Protein AF-A0A5K3EXC2-F1 (afdb_monomer_lite)

Radius of gyration: 53.75 Å; chains: 1; bounding box: 94×49×127 Å

Sequence (253 aa):
MDAYKASYGVEDAEFAITQLAQTTMRSEIGKIALDNVFKEREALNYSIVRSICKAAEPWGIECLRYEIRDIQLPAKIKDAMQMQVEADRRKRAAILESEGQRDAEINRAEGIKQSQILSSEGQRVETVNRAVGEAEAIMKVAESRAEAVRKIAAAIAGRNGVDAVQMSIAERYIDAFSKLAKTNNTMLLTTDAGDVSAMVAKALAIFKTLDRDIASEVARETSEALTQSAESVNSSNSSKRFLKIAEDAVDEK

InterPro domains:
  IPR001107 Band 7 domain [PF01145] (2-101)
  IPR001972 Stomatin/HflK family [PR00721] (17-34)
  IPR001972 Stomatin/HflK family [PR00721] (37-60)
  IPR001972 Stomatin/HflK family [PR00721] (61-79)
  IPR001972 Stomatin/HflK family [PR00721] (80-101)
  IPR032435 STML2-like, C-terminal extension [PF16200] (150-211)
  IPR036013 Band 7/SPFH domain superfamily [G3DSA:3.30.479.30] (1-87)
  IPR036013 Band 7/SPFH domain superfamily [SSF117892] (2-92)
  IPR050710 Band 7/mec-2 domain-containing protein [PTHR43327] (2-209)

Organism: Mesocestoides corti (NCBI:txid53468)

pLDDT: mean 80.93, std 14.98, range [46.38, 98.12]

Structure (mmCIF, N/CA/C/O backbone):
data_AF-A0A5K3EXC2-F1
#
_entry.id   AF-A0A5K3EXC2-F1
#
loop_
_atom_site.group_PDB
_atom_site.id
_atom_site.type_symbol
_atom_site.label_atom_id
_atom_site.label_alt_id
_atom_site.label_comp_id
_atom_site.label_asym_id
_atom_site.label_entity_id
_atom_site.label_seq_id
_atom_site.pdbx_PDB_ins_code
_atom_site.Cartn_x
_atom_site.Cartn_y
_atom_site.Cartn_z
_atom_site.occupancy
_atom_site.B_iso_or_equiv
_atom_site.auth_seq_id
_atom_site.auth_comp_id
_atom_site.auth_asym_id
_atom_site.auth_atom_id
_atom_site.pdbx_PDB_model_num
ATOM 1 N N . MET A 1 1 ? 22.273 24.357 -39.959 1.00 61.16 1 MET A N 1
ATOM 2 C CA . MET A 1 1 ? 22.922 23.592 -41.051 1.00 61.16 1 MET A CA 1
ATOM 3 C C . MET A 1 1 ? 24.014 24.446 -41.682 1.00 61.16 1 MET A C 1
ATOM 5 O O . MET A 1 1 ? 23.732 25.583 -42.040 1.00 61.16 1 MET A O 1
ATOM 9 N N . ASP A 1 2 ? 25.237 23.921 -41.779 1.00 79.75 2 ASP A N 1
ATOM 10 C CA . ASP A 1 2 ? 26.388 24.565 -42.433 1.00 79.75 2 ASP A CA 1
ATOM 11 C C . ASP A 1 2 ? 26.706 23.828 -43.746 1.00 79.75 2 ASP A C 1
ATOM 13 O O . ASP A 1 2 ? 27.236 22.715 -43.740 1.00 79.75 2 ASP A O 1
ATOM 17 N N . ALA A 1 3 ? 26.345 24.440 -44.878 1.00 76.44 3 ALA A N 1
ATOM 18 C CA . ALA A 1 3 ? 26.435 23.820 -46.201 1.00 76.44 3 ALA A CA 1
ATOM 19 C C . ALA A 1 3 ? 27.880 23.523 -46.645 1.00 76.44 3 ALA A C 1
ATOM 21 O O . ALA A 1 3 ? 28.099 22.599 -47.430 1.00 76.44 3 ALA A O 1
ATOM 22 N N . TYR A 1 4 ? 28.869 24.265 -46.133 1.00 77.62 4 TYR A N 1
ATOM 23 C CA . TYR A 1 4 ? 30.276 24.062 -46.479 1.00 77.62 4 TYR A CA 1
ATOM 24 C C . TYR A 1 4 ? 30.820 22.781 -45.836 1.00 77.62 4 TYR A C 1
ATOM 26 O O . TYR A 1 4 ? 31.420 21.946 -46.512 1.00 77.62 4 TYR A O 1
ATOM 34 N N . LYS A 1 5 ? 30.538 22.581 -44.543 1.00 78.44 5 LYS A N 1
ATOM 35 C CA . LYS A 1 5 ? 30.923 21.362 -43.815 1.00 78.44 5 LYS A CA 1
ATOM 36 C C . LYS A 1 5 ? 30.159 20.131 -44.293 1.00 78.44 5 LYS A C 1
ATOM 38 O O . LYS A 1 5 ? 30.749 19.061 -44.380 1.00 78.44 5 LYS A O 1
ATOM 43 N N . ALA A 1 6 ? 28.889 20.287 -44.663 1.00 73.75 6 ALA A N 1
ATOM 44 C CA . ALA A 1 6 ? 28.081 19.182 -45.174 1.00 73.75 6 ALA A CA 1
ATOM 45 C C . ALA A 1 6 ? 28.554 18.682 -46.547 1.00 73.75 6 ALA A C 1
ATOM 47 O O . ALA A 1 6 ? 28.518 17.483 -46.794 1.00 73.75 6 ALA A O 1
ATOM 48 N N . SER A 1 7 ? 29.034 19.578 -47.419 1.00 72.06 7 SER A N 1
ATOM 49 C CA . SER A 1 7 ? 29.445 19.216 -48.787 1.00 72.06 7 SER A CA 1
ATOM 50 C C . SER A 1 7 ? 30.844 18.594 -48.874 1.00 72.06 7 SER A C 1
ATOM 52 O O . SER A 1 7 ? 31.121 17.859 -49.815 1.00 72.06 7 SER A O 1
ATOM 54 N N . TYR A 1 8 ? 31.735 18.894 -47.922 1.00 76.19 8 TYR A N 1
ATOM 55 C CA . TYR A 1 8 ? 33.123 18.401 -47.919 1.00 76.19 8 TYR A CA 1
ATOM 56 C C . TYR A 1 8 ? 33.446 17.451 -46.758 1.00 76.19 8 TYR A C 1
ATOM 58 O O . TYR A 1 8 ? 34.499 16.818 -46.761 1.00 76.19 8 TYR A O 1
ATOM 66 N N . GLY A 1 9 ? 32.579 17.363 -45.747 1.00 73.12 9 GLY A N 1
ATOM 67 C CA . GLY A 1 9 ? 32.811 16.561 -44.545 1.00 73.12 9 GLY A CA 1
ATOM 68 C C . GLY A 1 9 ? 32.451 15.082 -44.686 1.00 73.12 9 GLY A C 1
ATOM 69 O O . GLY A 1 9 ? 32.894 14.285 -43.859 1.00 73.12 9 GLY A O 1
ATOM 70 N N . VAL A 1 10 ? 31.652 14.705 -45.693 1.00 80.38 10 VAL A N 1
ATOM 71 C CA . VAL A 1 10 ? 31.225 13.318 -45.927 1.00 80.38 10 VAL A CA 1
ATOM 72 C C . VAL A 1 10 ? 30.730 13.126 -47.370 1.00 80.38 10 VAL A C 1
ATOM 74 O O . VAL A 1 10 ? 30.152 14.046 -47.939 1.00 80.38 10 VAL A O 1
ATOM 77 N N . GLU A 1 11 ? 30.964 11.948 -47.965 1.00 78.81 11 GLU A N 1
ATOM 78 C CA . GLU A 1 11 ? 30.553 11.640 -49.353 1.00 78.81 11 GLU A CA 1
ATOM 79 C C . GLU A 1 11 ? 29.025 11.561 -49.516 1.00 78.81 11 GLU A C 1
ATOM 81 O O . GLU A 1 11 ? 28.486 12.056 -50.502 1.00 78.81 11 GLU A O 1
ATOM 86 N N . ASP A 1 12 ? 28.328 10.977 -48.533 1.00 85.31 12 ASP A N 1
ATOM 87 C CA . ASP A 1 12 ? 26.864 10.927 -48.449 1.00 85.31 12 ASP A CA 1
ATOM 88 C C . ASP A 1 12 ? 26.420 11.212 -47.007 1.00 85.31 12 ASP A C 1
ATOM 90 O O . ASP A 1 12 ? 26.573 10.391 -46.093 1.00 85.31 12 ASP A O 1
ATOM 94 N N . ALA A 1 13 ? 25.886 12.415 -46.802 1.00 82.12 13 ALA A N 1
ATOM 95 C CA . ALA A 1 13 ? 25.464 12.905 -45.498 1.00 82.12 13 ALA A CA 1
ATOM 96 C C . ALA A 1 13 ? 24.242 12.169 -44.940 1.00 82.12 13 ALA A C 1
ATOM 98 O O . ALA A 1 13 ? 24.153 11.949 -43.730 1.00 82.12 13 ALA A O 1
ATOM 99 N N . GLU A 1 14 ? 23.313 11.767 -45.804 1.00 85.06 14 GLU A N 1
ATOM 100 C CA . GLU A 1 14 ? 22.079 11.099 -45.396 1.00 85.06 14 GLU A CA 1
ATOM 101 C C . GLU A 1 14 ? 22.372 9.663 -44.949 1.00 85.06 14 GLU A C 1
ATOM 103 O O . GLU A 1 14 ? 21.929 9.220 -43.879 1.00 85.06 14 GLU A O 1
ATOM 108 N N . PHE A 1 15 ? 23.204 8.958 -45.718 1.00 89.19 15 PHE A N 1
ATOM 109 C CA . PHE A 1 15 ? 23.643 7.613 -45.370 1.00 89.19 15 PHE A CA 1
ATOM 110 C C . PHE A 1 15 ? 24.479 7.604 -44.082 1.00 89.19 15 PHE A C 1
ATOM 112 O O . PHE A 1 15 ? 24.214 6.812 -43.171 1.00 89.19 15 PHE A O 1
ATOM 119 N N . ALA A 1 16 ? 25.447 8.517 -43.952 1.00 88.12 16 ALA A N 1
ATOM 120 C CA . ALA A 1 16 ? 26.312 8.594 -42.776 1.00 88.12 16 ALA A CA 1
ATOM 121 C C . ALA A 1 16 ? 25.532 8.881 -41.482 1.00 88.12 16 ALA A C 1
ATOM 123 O O . ALA A 1 16 ? 25.775 8.236 -40.456 1.00 88.12 16 ALA A O 1
ATOM 124 N N . ILE A 1 17 ? 24.549 9.787 -41.527 1.00 87.94 17 ILE A N 1
ATOM 125 C CA . ILE A 1 17 ? 23.681 10.077 -40.378 1.00 87.94 17 ILE A CA 1
ATOM 126 C C . ILE A 1 17 ? 22.820 8.877 -40.015 1.00 87.94 17 ILE A C 1
ATOM 128 O O . ILE A 1 17 ? 22.681 8.571 -38.831 1.00 87.94 17 ILE A O 1
ATOM 132 N N . THR A 1 18 ? 22.270 8.172 -41.001 1.00 90.00 18 THR A N 1
ATOM 133 C CA . THR A 1 18 ? 21.450 6.982 -40.747 1.00 90.00 18 THR A CA 1
ATOM 134 C C . THR A 1 18 ? 22.259 5.907 -40.015 1.00 90.00 18 THR A C 1
ATOM 136 O O . THR A 1 18 ? 21.800 5.349 -39.015 1.00 90.00 18 THR A O 1
ATOM 139 N N . GLN A 1 19 ? 23.503 5.672 -40.437 1.00 91.62 19 GLN A N 1
ATOM 140 C CA . GLN A 1 19 ? 24.400 4.705 -39.798 1.00 91.62 19 GLN A CA 1
ATOM 141 C C . GLN A 1 19 ? 24.837 5.143 -38.395 1.00 91.62 19 GLN A C 1
ATOM 143 O O . GLN A 1 19 ? 24.873 4.328 -37.460 1.00 91.62 19 GLN A O 1
ATOM 148 N N . LEU A 1 20 ? 25.134 6.432 -38.223 1.00 90.81 20 LEU A N 1
ATOM 149 C CA . LEU A 1 20 ? 25.448 7.017 -36.924 1.00 90.81 20 LEU A CA 1
ATOM 150 C C . LEU A 1 20 ? 24.260 6.893 -35.962 1.00 90.81 20 LEU A C 1
ATOM 152 O O . LEU A 1 20 ? 24.445 6.491 -34.811 1.00 90.81 20 LEU A O 1
ATOM 156 N N . ALA A 1 21 ? 23.044 7.172 -36.432 1.00 91.06 21 ALA A N 1
ATOM 157 C CA . ALA A 1 21 ? 21.821 7.050 -35.651 1.00 91.06 21 ALA A CA 1
ATOM 158 C C . ALA A 1 21 ? 21.578 5.597 -35.221 1.00 91.06 21 ALA A C 1
ATOM 160 O O . ALA A 1 21 ? 21.338 5.347 -34.041 1.00 91.06 21 ALA A O 1
ATOM 161 N N . GLN A 1 22 ? 21.731 4.623 -36.126 1.00 92.38 22 GLN A N 1
ATOM 162 C CA . GLN A 1 22 ? 21.587 3.198 -35.799 1.00 92.38 22 GLN A CA 1
ATOM 163 C C . GLN A 1 22 ? 22.618 2.723 -34.766 1.00 92.38 22 GLN A C 1
ATOM 165 O O . GLN A 1 22 ? 22.279 2.011 -33.817 1.00 92.38 22 GLN A O 1
ATOM 170 N N . THR A 1 23 ? 23.882 3.118 -34.930 1.00 93.50 23 THR A N 1
ATOM 171 C CA . THR A 1 23 ? 24.969 2.720 -34.021 1.00 93.50 23 THR A CA 1
ATOM 172 C C . THR A 1 23 ? 24.800 3.360 -32.645 1.00 93.50 23 THR A C 1
ATOM 174 O O . THR A 1 23 ? 24.935 2.682 -31.623 1.00 93.50 23 THR A O 1
ATOM 177 N N . THR A 1 24 ? 24.433 4.642 -32.611 1.00 92.75 24 THR A N 1
ATOM 178 C CA . THR A 1 24 ? 24.166 5.381 -31.372 1.00 92.75 24 THR A CA 1
ATOM 179 C C . THR A 1 24 ? 22.950 4.812 -30.647 1.00 92.75 24 THR A C 1
ATOM 181 O O . THR A 1 24 ? 23.043 4.521 -29.459 1.00 92.75 24 THR A O 1
ATOM 184 N N . MET A 1 25 ? 21.846 4.548 -31.356 1.00 90.62 25 MET A N 1
ATOM 185 C CA . MET A 1 25 ? 20.653 3.915 -30.784 1.00 90.62 25 MET A CA 1
ATOM 186 C C . MET A 1 25 ? 20.989 2.561 -30.147 1.00 90.62 25 MET A C 1
ATOM 188 O O . MET A 1 25 ? 20.582 2.298 -29.016 1.00 90.62 25 MET A O 1
ATOM 192 N N . ARG A 1 26 ? 21.768 1.716 -30.837 1.00 91.25 26 ARG A N 1
ATOM 193 C CA . ARG A 1 26 ? 22.194 0.411 -30.309 1.00 91.25 26 ARG A CA 1
ATOM 194 C C . ARG A 1 26 ? 23.020 0.552 -29.026 1.00 91.25 26 ARG A C 1
ATOM 196 O O . ARG A 1 26 ? 22.813 -0.213 -28.089 1.00 91.25 26 ARG A O 1
ATOM 203 N N . SER A 1 27 ? 23.937 1.518 -28.984 1.00 92.12 27 SER A N 1
ATOM 204 C CA . SER A 1 27 ? 24.798 1.769 -27.823 1.00 92.12 27 SER A CA 1
ATOM 205 C C . SER A 1 27 ? 24.015 2.309 -26.624 1.00 92.12 27 SER A C 1
ATOM 207 O O . SER A 1 27 ? 24.169 1.799 -25.517 1.00 92.12 27 SER A O 1
ATOM 209 N N . GLU A 1 28 ? 23.138 3.297 -26.829 1.00 90.50 28 GLU A N 1
ATOM 210 C CA . GLU A 1 28 ? 22.366 3.904 -25.737 1.00 90.50 28 GLU A CA 1
ATOM 211 C C . GLU A 1 28 ? 21.323 2.941 -25.152 1.00 90.50 28 GLU A C 1
ATOM 213 O O . GLU A 1 28 ? 21.201 2.850 -23.932 1.00 90.50 28 GLU A O 1
ATOM 218 N N . ILE A 1 29 ? 20.635 2.146 -25.984 1.00 88.88 29 ILE A N 1
ATOM 219 C CA . ILE A 1 29 ? 19.696 1.119 -25.495 1.00 88.88 29 ILE A CA 1
ATOM 220 C C . ILE A 1 29 ? 20.425 0.048 -24.673 1.00 88.88 29 ILE A C 1
ATOM 222 O O . ILE A 1 29 ? 19.888 -0.425 -23.677 1.00 88.88 29 ILE A O 1
ATOM 226 N N . GLY A 1 30 ? 21.655 -0.315 -25.050 1.00 88.81 30 GLY A N 1
ATOM 227 C CA . GLY A 1 30 ? 22.440 -1.325 -24.336 1.00 88.81 30 GLY A CA 1
ATOM 228 C C . GLY A 1 30 ? 22.903 -0.908 -22.934 1.00 88.81 30 GLY A C 1
ATOM 229 O O . GLY A 1 30 ? 23.219 -1.774 -22.124 1.00 88.81 30 GLY A O 1
ATOM 230 N N . LYS A 1 31 ? 22.944 0.396 -22.627 1.00 89.88 31 LYS A N 1
ATOM 231 C CA . LYS A 1 31 ? 23.367 0.915 -21.312 1.00 89.88 31 LYS A CA 1
ATOM 232 C C . LYS A 1 31 ? 22.250 0.900 -20.267 1.00 89.88 31 LYS A C 1
ATOM 234 O O . LYS A 1 31 ? 22.537 1.004 -19.076 1.00 89.88 31 LYS A O 1
ATOM 239 N N . ILE A 1 32 ? 20.992 0.824 -20.697 1.00 87.94 32 ILE A N 1
ATOM 240 C CA . ILE A 1 32 ? 19.814 0.980 -19.840 1.00 87.94 32 ILE A CA 1
ATOM 241 C C . ILE A 1 32 ? 19.159 -0.388 -19.623 1.00 87.94 32 ILE A C 1
ATOM 243 O O . ILE A 1 32 ? 19.076 -1.210 -20.534 1.00 87.94 32 ILE A O 1
ATOM 247 N N . ALA A 1 33 ? 18.669 -0.642 -18.407 1.00 88.19 33 ALA A N 1
ATOM 248 C CA . ALA A 1 33 ? 17.889 -1.841 -18.123 1.00 88.19 33 ALA A CA 1
ATOM 249 C C . ALA A 1 33 ? 16.587 -1.859 -18.943 1.00 88.19 33 ALA A C 1
ATOM 251 O O . ALA A 1 33 ? 15.926 -0.831 -19.096 1.00 88.19 33 ALA A O 1
ATOM 252 N N . LEU A 1 34 ? 16.187 -3.040 -19.418 1.00 85.81 34 LEU A N 1
ATOM 253 C CA . LEU A 1 34 ? 15.035 -3.219 -20.307 1.00 85.81 34 LEU A CA 1
ATOM 254 C C . LEU A 1 34 ? 13.745 -2.560 -19.783 1.00 85.81 34 LEU A C 1
ATOM 256 O O . LEU A 1 34 ? 13.048 -1.888 -20.540 1.00 85.81 34 LEU A O 1
ATOM 260 N N . ASP A 1 35 ? 13.465 -2.684 -18.484 1.00 84.94 35 ASP A N 1
ATOM 261 C CA . ASP A 1 35 ? 12.289 -2.078 -17.845 1.00 84.94 35 ASP A CA 1
ATOM 262 C C . ASP A 1 35 ? 12.299 -0.546 -17.899 1.00 84.94 35 ASP A C 1
ATOM 264 O O . ASP A 1 35 ? 11.249 0.090 -18.025 1.00 84.94 35 ASP A O 1
ATOM 268 N N . ASN A 1 36 ? 13.484 0.058 -17.806 1.00 85.56 36 ASN A N 1
ATOM 269 C CA . ASN A 1 36 ? 13.648 1.508 -17.790 1.00 85.56 36 ASN A CA 1
ATOM 270 C C . ASN A 1 36 ? 13.536 2.093 -19.199 1.00 85.56 36 ASN A C 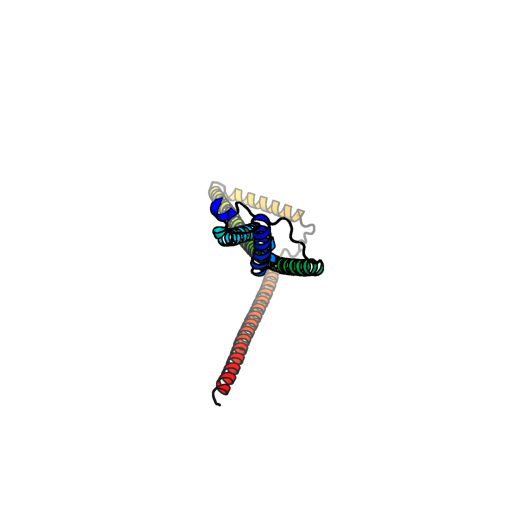1
ATOM 272 O O . ASN A 1 36 ? 13.010 3.190 -19.353 1.00 85.56 36 ASN A O 1
ATOM 276 N N . VAL A 1 37 ? 13.904 1.336 -20.239 1.00 85.12 37 VAL A N 1
ATOM 277 C CA . VAL A 1 37 ? 13.710 1.747 -21.642 1.00 85.12 37 VAL A CA 1
ATOM 278 C C . VAL A 1 37 ? 12.231 2.027 -21.946 1.00 85.12 37 VAL A C 1
ATOM 280 O O . VAL A 1 37 ? 11.917 2.958 -22.688 1.00 85.12 37 VAL A O 1
ATOM 283 N N . PHE A 1 38 ? 11.303 1.267 -21.350 1.00 80.38 38 PHE A N 1
ATOM 284 C CA . PHE A 1 38 ? 9.864 1.505 -21.525 1.00 80.38 38 PHE A CA 1
ATOM 285 C C . PHE A 1 38 ? 9.325 2.655 -20.677 1.00 80.38 38 PHE A C 1
ATOM 287 O O . PHE A 1 38 ? 8.415 3.350 -21.132 1.00 80.38 38 PHE A O 1
ATOM 294 N N . LYS A 1 39 ? 9.863 2.845 -19.466 1.00 82.81 39 LYS A N 1
ATOM 295 C CA . LYS A 1 39 ? 9.414 3.872 -18.512 1.00 82.81 39 LYS A CA 1
ATOM 296 C C . LYS A 1 39 ? 9.953 5.266 -18.843 1.00 82.81 39 LYS A C 1
ATOM 298 O O . LYS A 1 39 ? 9.242 6.243 -18.651 1.00 82.81 39 LYS A O 1
ATOM 303 N N . GLU A 1 40 ? 11.173 5.358 -19.369 1.00 85.50 40 GLU A N 1
ATOM 304 C CA . GLU A 1 40 ? 11.932 6.609 -19.510 1.00 85.50 40 GLU A CA 1
ATOM 305 C C . GLU A 1 40 ? 12.296 6.910 -20.977 1.00 85.50 40 GLU A C 1
ATOM 307 O O . GLU A 1 40 ? 13.438 7.241 -21.308 1.00 85.50 40 GLU A O 1
ATOM 312 N N . ARG A 1 41 ? 11.320 6.817 -21.897 1.00 85.69 41 ARG A N 1
ATOM 313 C CA . ARG A 1 41 ? 11.574 7.074 -23.333 1.00 85.69 41 ARG A CA 1
ATOM 314 C C . ARG A 1 41 ? 12.106 8.479 -23.611 1.00 85.69 41 ARG A C 1
ATOM 316 O O . ARG A 1 41 ? 12.931 8.647 -24.503 1.00 85.69 41 ARG A O 1
ATOM 323 N N . GLU A 1 42 ? 11.660 9.483 -22.862 1.00 87.81 42 GLU A N 1
ATOM 324 C CA . GLU A 1 42 ? 12.112 10.869 -23.033 1.00 87.81 42 GLU A CA 1
ATOM 325 C C . GLU A 1 42 ? 13.600 11.036 -22.706 1.00 87.81 42 GLU A C 1
ATOM 327 O O . GLU A 1 42 ? 14.334 11.659 -23.475 1.00 87.81 42 GLU A O 1
ATOM 332 N N . ALA A 1 43 ? 14.064 10.416 -21.617 1.00 88.00 43 ALA A N 1
ATOM 333 C CA . ALA A 1 43 ? 15.468 10.451 -21.214 1.00 88.00 43 ALA A CA 1
ATOM 334 C C . ALA A 1 43 ? 16.368 9.751 -22.245 1.00 88.00 43 ALA A C 1
ATOM 336 O O . ALA A 1 43 ? 17.456 10.242 -22.572 1.00 88.00 43 ALA A O 1
ATOM 337 N N . LEU A 1 44 ? 15.891 8.639 -22.815 1.00 88.62 44 LEU A N 1
ATOM 338 C CA . LEU A 1 44 ? 16.577 7.940 -23.898 1.00 88.62 44 LEU A CA 1
ATOM 339 C C . LEU A 1 44 ? 16.630 8.790 -25.177 1.00 88.62 44 LEU A C 1
ATOM 341 O O . LEU A 1 44 ? 17.702 8.935 -25.760 1.00 88.62 44 LEU A O 1
ATOM 345 N N . ASN A 1 45 ? 15.515 9.408 -25.582 1.00 89.50 45 ASN A N 1
ATOM 346 C CA . ASN A 1 45 ? 15.476 10.298 -26.746 1.00 89.50 45 ASN A CA 1
ATOM 347 C C . ASN A 1 45 ? 16.459 11.465 -26.587 1.00 89.50 45 ASN A C 1
ATOM 349 O O . ASN A 1 45 ? 17.231 11.741 -27.502 1.00 89.50 45 ASN A O 1
ATOM 353 N N . TYR A 1 46 ? 16.489 12.106 -25.415 1.00 90.56 46 TYR A N 1
ATOM 354 C CA . TYR A 1 46 ? 17.431 13.188 -25.128 1.00 90.56 46 TYR A CA 1
ATOM 355 C C . TYR A 1 46 ? 18.890 12.728 -25.245 1.00 90.56 46 TYR A C 1
ATOM 357 O O . TYR A 1 46 ? 19.713 13.389 -25.882 1.00 90.56 46 TYR A O 1
ATOM 365 N N . SER A 1 47 ? 19.204 11.564 -24.673 1.00 89.62 47 SER A N 1
ATOM 366 C CA . SER A 1 47 ? 20.552 10.989 -24.704 1.00 89.62 47 SER A CA 1
ATOM 367 C C . SER A 1 47 ? 20.991 10.644 -26.130 1.00 89.62 47 SER A C 1
ATOM 369 O O . SER A 1 47 ? 22.118 10.950 -26.518 1.00 89.62 47 SER A O 1
ATOM 371 N N . ILE A 1 48 ? 20.085 10.091 -26.945 1.00 91.56 48 ILE A N 1
ATOM 372 C CA . ILE A 1 48 ? 20.341 9.784 -28.357 1.00 91.56 48 ILE A CA 1
ATOM 373 C C . ILE A 1 48 ? 20.565 11.066 -29.166 1.00 91.56 48 ILE A C 1
ATOM 375 O O . ILE A 1 48 ? 21.563 11.149 -29.880 1.00 91.56 48 ILE A O 1
ATOM 379 N N . VAL A 1 49 ? 19.699 12.081 -29.034 1.00 92.19 49 VAL A N 1
ATOM 380 C CA . VAL A 1 49 ? 19.869 13.369 -29.738 1.00 92.19 49 VAL A CA 1
ATOM 381 C C . VAL A 1 49 ? 21.213 13.993 -29.383 1.00 92.19 49 VAL A C 1
ATOM 383 O O . VAL A 1 49 ? 21.959 14.391 -30.274 1.00 92.19 49 VAL A O 1
ATOM 386 N N . ARG A 1 50 ? 21.572 14.017 -28.096 1.00 91.69 50 ARG A N 1
ATOM 387 C CA . ARG A 1 50 ? 22.848 14.574 -27.632 1.00 91.69 50 ARG A CA 1
ATOM 388 C C . ARG A 1 50 ? 24.050 13.856 -28.249 1.00 91.69 50 ARG A C 1
ATOM 390 O O . ARG A 1 50 ? 24.983 14.519 -28.704 1.00 91.69 50 ARG A O 1
ATOM 397 N N . SER A 1 51 ? 24.037 12.524 -28.264 1.00 91.56 51 SER A N 1
ATOM 398 C CA . SER A 1 51 ? 25.119 11.718 -28.839 1.00 91.56 51 SER A CA 1
ATOM 399 C C . SER A 1 51 ? 25.211 11.877 -30.363 1.00 91.56 51 SER A C 1
ATOM 401 O O . SER A 1 51 ? 26.317 12.019 -30.885 1.00 91.56 51 SER A O 1
ATOM 403 N N . ILE A 1 52 ? 24.074 11.939 -31.069 1.00 91.56 52 ILE A N 1
ATOM 404 C CA . ILE A 1 52 ? 24.030 12.169 -32.522 1.00 91.56 52 ILE A CA 1
ATOM 405 C C . ILE A 1 52 ? 24.530 13.576 -32.867 1.00 91.56 52 ILE A C 1
ATOM 407 O O . ILE A 1 52 ? 25.423 13.697 -33.699 1.00 91.56 52 ILE A O 1
ATOM 411 N N . CYS A 1 53 ? 24.023 14.631 -32.217 1.00 90.12 53 CYS A N 1
ATOM 412 C CA . CYS A 1 53 ? 24.442 16.012 -32.488 1.00 90.12 53 CYS A CA 1
ATOM 413 C C . CYS A 1 53 ? 25.946 16.207 -32.278 1.00 90.12 53 CYS A C 1
ATOM 415 O O . CYS A 1 53 ? 26.603 16.838 -33.099 1.00 90.12 53 CYS A O 1
ATOM 417 N N . LYS A 1 54 ? 26.508 15.616 -31.215 1.00 90.56 54 LYS A N 1
ATOM 418 C CA . LYS A 1 54 ? 27.950 15.677 -30.946 1.00 90.56 54 LYS A CA 1
ATOM 419 C C . LYS A 1 54 ? 28.778 15.017 -32.053 1.00 90.56 54 LYS A C 1
ATOM 421 O O . LYS A 1 54 ? 29.842 15.514 -32.401 1.00 90.56 54 LYS A O 1
ATOM 426 N N . ALA A 1 55 ? 28.318 13.888 -32.586 1.00 87.94 55 ALA A N 1
ATOM 427 C CA . ALA A 1 55 ? 29.026 13.175 -33.645 1.00 87.94 55 ALA A CA 1
ATOM 428 C C . ALA A 1 55 ? 28.777 13.764 -35.050 1.00 87.94 55 ALA A C 1
ATOM 430 O O . ALA A 1 55 ? 29.618 13.584 -35.925 1.00 87.94 55 ALA A O 1
ATOM 431 N N . ALA A 1 56 ? 27.675 14.495 -35.257 1.00 87.06 56 ALA A N 1
ATOM 432 C CA . ALA A 1 56 ? 27.322 15.152 -36.520 1.00 87.06 56 ALA A CA 1
ATOM 433 C C . ALA A 1 56 ? 27.907 16.574 -36.683 1.00 87.06 56 ALA A C 1
ATOM 435 O O . ALA A 1 56 ? 27.855 17.139 -37.777 1.00 87.06 56 ALA A O 1
ATOM 436 N N . GLU A 1 57 ? 28.507 17.146 -35.631 1.00 86.50 57 GLU A N 1
ATOM 437 C CA . GLU A 1 57 ? 29.145 18.474 -35.646 1.00 86.50 57 GLU A CA 1
ATOM 438 C C . GLU A 1 57 ? 30.195 18.659 -36.770 1.00 86.50 57 GLU A C 1
ATOM 440 O O . GLU A 1 57 ? 30.162 19.699 -37.439 1.00 86.50 57 GLU A O 1
ATOM 445 N N . PRO A 1 58 ? 31.075 17.676 -37.074 1.00 85.56 58 PRO A N 1
ATOM 446 C CA . PRO A 1 58 ? 32.035 17.785 -38.178 1.00 85.56 58 PRO A CA 1
ATOM 447 C C . PRO A 1 58 ? 31.374 17.868 -39.559 1.00 85.56 58 PRO A C 1
ATOM 449 O O . PRO A 1 58 ? 31.946 18.451 -40.476 1.00 85.56 58 PRO A O 1
ATOM 452 N N . TRP A 1 59 ? 30.167 17.317 -39.701 1.00 86.50 59 TRP A N 1
ATOM 453 C CA . TRP A 1 59 ? 29.397 17.317 -40.946 1.00 86.50 59 TRP A CA 1
ATOM 454 C C . TRP A 1 59 ? 28.502 18.555 -41.082 1.00 86.50 59 TRP A C 1
ATOM 456 O O . TRP A 1 59 ? 27.870 18.740 -42.113 1.00 86.50 59 TRP A O 1
ATOM 466 N N . GLY A 1 60 ? 28.433 19.429 -40.068 1.00 84.00 60 GLY A N 1
ATOM 467 C CA . GLY A 1 60 ? 27.612 20.647 -40.117 1.00 84.00 60 GLY A CA 1
ATOM 468 C C . GLY A 1 60 ? 26.100 20.391 -40.104 1.00 84.00 60 GLY A C 1
ATOM 469 O O . GLY A 1 60 ? 25.324 21.257 -40.531 1.00 84.00 60 GLY A O 1
ATOM 470 N N . ILE A 1 61 ? 25.678 19.215 -39.625 1.00 84.94 61 ILE A N 1
ATOM 471 C CA . ILE A 1 61 ? 24.278 18.780 -39.607 1.00 84.94 61 ILE A CA 1
ATOM 472 C C . ILE A 1 61 ? 23.765 18.767 -38.170 1.00 84.94 61 ILE A C 1
ATOM 474 O O . ILE A 1 61 ? 24.429 18.292 -37.253 1.00 84.94 61 ILE A O 1
ATOM 478 N N . GLU A 1 62 ? 22.565 19.309 -37.984 1.00 85.00 62 GLU A N 1
ATOM 479 C CA . GLU A 1 62 ? 21.926 19.467 -36.683 1.00 85.00 62 GLU A CA 1
ATOM 480 C C . GLU A 1 62 ? 20.690 18.569 -36.603 1.00 85.00 62 GLU A C 1
ATOM 482 O O . GLU A 1 62 ? 19.808 18.634 -37.461 1.00 85.00 62 GLU A O 1
ATOM 487 N N . CYS A 1 63 ? 20.626 17.719 -35.576 1.00 85.62 63 CYS A N 1
ATOM 488 C CA . CYS A 1 63 ? 19.459 16.882 -35.324 1.00 85.62 63 CYS A CA 1
ATOM 489 C C . CYS A 1 63 ? 18.470 17.646 -34.439 1.00 85.62 63 CYS A C 1
ATOM 491 O O . CYS A 1 63 ? 18.742 17.899 -33.267 1.00 85.62 63 CYS A O 1
ATOM 493 N N . LEU A 1 64 ? 17.314 18.004 -35.002 1.00 87.19 64 LEU A N 1
ATOM 494 C CA . LEU A 1 64 ? 16.284 18.762 -34.287 1.00 87.19 64 LEU A CA 1
ATOM 495 C C . LEU A 1 64 ? 15.525 17.896 -33.275 1.00 87.19 64 LEU A C 1
ATOM 497 O O . LEU A 1 64 ? 15.218 18.343 -32.172 1.00 87.19 64 LEU A O 1
ATOM 501 N N . ARG A 1 65 ? 15.185 16.656 -33.654 1.00 88.00 65 ARG A N 1
ATOM 502 C CA . ARG A 1 65 ? 14.408 15.741 -32.813 1.00 88.00 65 ARG A CA 1
ATOM 503 C C . ARG A 1 65 ? 14.623 14.293 -33.231 1.00 88.00 65 ARG A C 1
ATOM 505 O O . ARG A 1 65 ? 14.678 13.987 -34.418 1.00 88.00 65 ARG A O 1
ATOM 512 N N . TYR A 1 66 ? 14.669 13.408 -32.241 1.00 88.31 66 TYR A N 1
ATOM 513 C CA . TYR A 1 66 ? 14.664 11.962 -32.428 1.00 88.31 66 TYR A CA 1
ATOM 514 C C . TYR A 1 66 ? 13.523 11.346 -31.620 1.00 88.31 66 TYR A C 1
ATOM 516 O O . TYR A 1 66 ? 13.322 11.702 -30.457 1.00 88.31 66 TYR A O 1
ATOM 524 N N . GLU A 1 67 ? 12.790 10.416 -32.227 1.00 88.88 67 GLU A N 1
ATOM 525 C CA . GLU A 1 67 ? 11.693 9.698 -31.583 1.00 88.88 67 GLU A CA 1
ATOM 526 C C . GLU A 1 67 ? 11.776 8.206 -31.878 1.00 88.88 67 GLU A C 1
ATOM 528 O O . GLU A 1 67 ? 11.800 7.768 -33.030 1.00 88.88 67 GLU A O 1
ATOM 533 N N . ILE A 1 68 ? 11.760 7.409 -30.816 1.00 87.12 68 ILE A N 1
ATOM 534 C CA . ILE A 1 68 ? 11.601 5.965 -30.929 1.00 87.12 68 ILE A CA 1
ATOM 535 C C . ILE A 1 68 ? 10.123 5.660 -31.159 1.00 87.12 68 ILE A C 1
ATOM 537 O O . ILE A 1 68 ? 9.293 5.907 -30.285 1.00 87.12 68 ILE A O 1
ATOM 541 N N . ARG A 1 69 ? 9.817 5.059 -32.309 1.00 87.00 69 ARG A N 1
ATOM 542 C CA . ARG A 1 69 ? 8.475 4.564 -32.629 1.00 87.00 69 ARG A CA 1
ATOM 543 C C . ARG A 1 69 ? 8.124 3.322 -31.808 1.00 87.00 69 ARG A C 1
ATOM 545 O O . ARG A 1 69 ? 7.391 3.404 -30.827 1.00 87.00 69 ARG A O 1
ATOM 552 N N . ASP A 1 70 ? 8.709 2.184 -32.173 1.00 86.06 70 ASP A N 1
ATOM 553 C CA . ASP A 1 70 ? 8.351 0.877 -31.625 1.00 86.06 70 ASP A CA 1
ATOM 554 C C . ASP A 1 70 ? 9.593 0.066 -31.261 1.00 86.06 70 ASP A C 1
ATOM 556 O O . ASP A 1 70 ? 10.583 0.055 -31.993 1.00 86.06 70 ASP A O 1
ATOM 560 N N . ILE A 1 71 ? 9.514 -0.654 -30.141 1.00 85.56 71 ILE A N 1
ATOM 561 C CA . ILE A 1 71 ? 10.518 -1.631 -29.714 1.00 85.56 71 ILE A CA 1
ATOM 562 C C . ILE A 1 71 ? 9.815 -2.982 -29.642 1.00 85.56 71 ILE A C 1
ATOM 564 O O . ILE A 1 71 ? 8.909 -3.175 -28.832 1.00 85.56 71 ILE A O 1
ATOM 568 N N . GLN A 1 72 ? 10.223 -3.910 -30.504 1.00 87.25 72 GLN A N 1
ATOM 569 C CA . GLN A 1 72 ? 9.674 -5.263 -30.548 1.00 87.25 72 GLN A CA 1
ATOM 570 C C . GLN A 1 72 ? 10.598 -6.210 -29.784 1.00 87.25 72 GLN A C 1
ATOM 572 O O . GLN A 1 72 ? 11.770 -6.350 -30.131 1.00 87.25 72 GLN A O 1
ATOM 577 N N . LEU A 1 73 ? 10.070 -6.859 -28.744 1.00 88.44 73 LEU A N 1
ATOM 578 C CA . LEU A 1 73 ? 10.798 -7.879 -27.991 1.00 88.44 73 LEU A CA 1
ATOM 579 C C . LEU A 1 73 ? 10.388 -9.282 -28.451 1.00 88.44 73 LEU A C 1
ATOM 581 O O . LEU A 1 73 ? 9.219 -9.500 -28.780 1.00 88.44 73 LEU A O 1
ATOM 585 N N . PRO A 1 74 ? 11.299 -10.267 -28.384 1.00 93.12 74 PRO A N 1
ATOM 586 C CA . PRO A 1 74 ? 10.934 -11.672 -28.513 1.00 93.12 74 PRO A CA 1
ATOM 587 C C . PRO A 1 74 ? 9.887 -12.082 -27.465 1.00 93.12 74 PRO A C 1
ATOM 589 O O . PRO A 1 74 ? 10.006 -11.720 -26.293 1.00 93.12 74 PRO A O 1
ATOM 592 N N . ALA A 1 75 ? 8.907 -12.903 -27.864 1.00 93.00 75 ALA A N 1
ATOM 593 C CA . ALA A 1 75 ? 7.790 -13.325 -27.005 1.00 93.00 75 ALA A CA 1
ATOM 594 C C . ALA A 1 75 ? 8.248 -13.916 -25.658 1.00 93.00 75 ALA A C 1
ATOM 596 O O . ALA A 1 75 ? 7.734 -13.539 -24.612 1.00 93.00 75 ALA A O 1
ATOM 597 N N . LYS A 1 76 ? 9.310 -14.733 -25.666 1.00 94.25 76 LYS A N 1
ATOM 598 C CA . LYS A 1 76 ? 9.866 -15.354 -24.452 1.00 94.25 76 LYS A CA 1
ATOM 599 C C . LYS A 1 76 ? 10.250 -14.345 -23.361 1.00 94.25 76 LYS A C 1
ATOM 601 O O . LYS A 1 76 ? 10.047 -14.617 -22.184 1.00 94.25 76 LYS A O 1
ATOM 606 N N . ILE A 1 77 ? 10.821 -13.197 -23.741 1.00 90.81 77 ILE A N 1
ATOM 607 C CA . ILE A 1 77 ? 11.240 -12.162 -22.780 1.00 90.81 77 ILE A CA 1
ATOM 608 C C . ILE A 1 77 ? 10.014 -11.430 -22.234 1.00 90.81 77 ILE A C 1
ATOM 610 O O . ILE A 1 77 ? 9.943 -11.153 -21.040 1.00 90.81 77 ILE A O 1
ATOM 614 N N . LYS A 1 78 ? 9.029 -11.156 -23.097 1.00 89.75 78 LYS A N 1
ATOM 615 C CA . LYS A 1 78 ? 7.769 -10.524 -22.699 1.00 89.75 78 LYS A CA 1
ATOM 616 C C . LYS A 1 78 ? 7.029 -11.370 -21.661 1.00 89.75 78 LYS A C 1
ATOM 618 O O . LYS A 1 78 ? 6.607 -10.824 -20.647 1.00 89.75 78 LYS A O 1
ATOM 623 N N . ASP A 1 79 ? 6.937 -12.678 -21.886 1.00 94.31 79 ASP A N 1
ATOM 624 C CA . ASP A 1 79 ? 6.255 -13.603 -20.978 1.00 94.31 79 ASP A CA 1
ATOM 625 C C . ASP A 1 79 ? 6.976 -13.685 -19.624 1.00 94.31 79 ASP A C 1
ATOM 627 O O . ASP A 1 79 ? 6.346 -13.571 -18.574 1.00 94.31 79 ASP A O 1
ATOM 631 N N . ALA A 1 80 ? 8.310 -13.790 -19.631 1.00 92.56 80 ALA A N 1
ATOM 632 C CA . ALA A 1 80 ? 9.111 -13.797 -18.406 1.00 92.56 80 ALA A CA 1
ATOM 633 C C . ALA A 1 80 ? 8.952 -12.495 -17.598 1.00 92.56 80 ALA A C 1
ATOM 635 O O . ALA A 1 80 ? 8.764 -12.534 -16.382 1.00 92.56 80 ALA A O 1
ATOM 636 N N . MET A 1 81 ? 8.964 -11.342 -18.275 1.00 89.50 81 MET A N 1
ATOM 637 C CA . MET A 1 81 ? 8.757 -10.036 -17.646 1.00 89.50 81 MET A CA 1
ATOM 638 C C . MET A 1 81 ? 7.341 -9.909 -17.069 1.00 89.50 81 MET A C 1
ATOM 640 O O . ME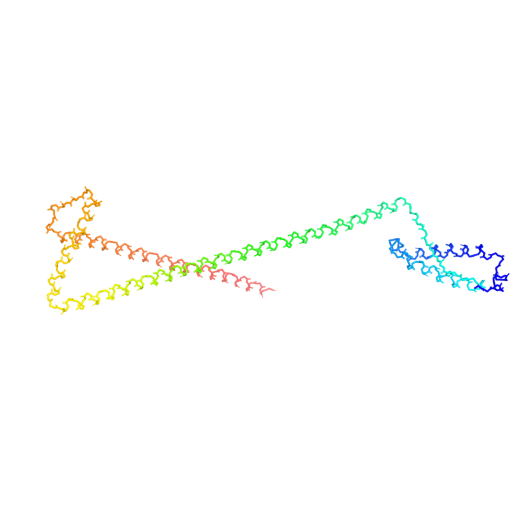T A 1 81 ? 7.164 -9.408 -15.960 1.00 89.50 81 MET A O 1
ATOM 644 N N . GLN A 1 82 ? 6.324 -10.405 -17.780 1.00 90.69 82 GLN A N 1
ATOM 645 C CA . GLN A 1 82 ? 4.948 -10.440 -17.280 1.00 90.69 82 GLN A CA 1
ATOM 646 C C . GLN A 1 82 ? 4.819 -11.311 -16.028 1.00 90.69 82 GLN A C 1
ATOM 648 O O . GLN A 1 82 ? 4.231 -10.862 -15.045 1.00 90.69 82 GLN A O 1
ATOM 653 N N . MET A 1 83 ? 5.420 -12.504 -16.025 1.00 93.75 83 MET A N 1
ATOM 654 C CA . MET A 1 83 ? 5.441 -13.386 -14.854 1.00 93.75 83 MET A CA 1
ATOM 655 C C . MET A 1 83 ? 6.127 -12.727 -13.654 1.00 93.75 83 MET A C 1
ATOM 657 O O . MET A 1 83 ? 5.626 -12.823 -12.535 1.00 93.75 83 MET A O 1
ATOM 661 N N . GLN A 1 84 ? 7.237 -12.019 -13.876 1.00 93.38 84 GLN A N 1
ATOM 662 C CA . GLN A 1 84 ? 7.940 -11.294 -12.819 1.00 93.38 84 GLN A CA 1
ATOM 663 C C . GLN A 1 84 ? 7.082 -10.162 -12.235 1.00 93.38 84 GLN A C 1
ATOM 665 O O . GLN A 1 84 ? 6.929 -10.069 -11.017 1.00 93.38 84 GLN A O 1
ATOM 670 N N . VAL A 1 85 ? 6.477 -9.328 -13.086 1.00 93.19 85 VAL A N 1
ATOM 671 C CA . VAL A 1 85 ? 5.605 -8.226 -12.643 1.00 93.19 85 VAL A CA 1
ATOM 672 C C . VAL A 1 85 ? 4.381 -8.756 -11.899 1.00 93.19 85 VAL A C 1
ATOM 674 O O . VAL A 1 85 ? 3.952 -8.165 -10.904 1.00 93.19 85 VAL A O 1
ATOM 677 N N . GLU A 1 86 ? 3.810 -9.868 -12.357 1.00 95.31 86 GLU A N 1
ATOM 678 C CA . GLU A 1 86 ? 2.686 -10.506 -11.683 1.00 95.31 86 GLU A CA 1
ATOM 679 C C . GLU A 1 86 ? 3.092 -11.085 -10.323 1.00 95.31 86 GLU A C 1
ATOM 681 O O . GLU A 1 86 ? 2.372 -10.883 -9.345 1.00 95.31 86 GLU A O 1
ATOM 686 N N . ALA A 1 87 ? 4.255 -11.731 -10.223 1.00 96.00 87 ALA A N 1
ATOM 687 C CA . ALA A 1 87 ? 4.786 -12.225 -8.955 1.00 96.00 87 ALA A CA 1
ATOM 688 C C . ALA A 1 87 ? 5.014 -11.085 -7.948 1.00 96.00 87 ALA A C 1
ATOM 690 O O . ALA A 1 87 ? 4.581 -11.189 -6.798 1.00 96.00 87 ALA A O 1
ATOM 691 N N . ASP A 1 88 ? 5.603 -9.968 -8.380 1.00 95.06 88 ASP A N 1
ATOM 692 C CA . ASP A 1 88 ? 5.792 -8.786 -7.532 1.00 95.06 88 ASP A CA 1
ATOM 693 C C . ASP A 1 88 ? 4.459 -8.169 -7.100 1.00 95.06 88 ASP A C 1
ATOM 695 O O . ASP A 1 88 ? 4.294 -7.792 -5.936 1.00 95.06 88 ASP A O 1
ATOM 699 N N . ARG A 1 89 ? 3.476 -8.097 -8.007 1.00 97.25 89 ARG A N 1
ATOM 700 C CA . ARG A 1 89 ? 2.120 -7.645 -7.668 1.00 97.25 89 ARG A CA 1
ATOM 701 C C . ARG A 1 89 ? 1.460 -8.560 -6.646 1.00 97.25 89 ARG A C 1
ATOM 703 O O . ARG A 1 89 ? 0.929 -8.054 -5.662 1.00 97.25 89 ARG A O 1
ATOM 710 N N . ARG A 1 90 ? 1.517 -9.880 -6.845 1.00 96.81 90 ARG A N 1
ATOM 711 C CA . ARG A 1 90 ? 0.958 -10.869 -5.911 1.00 96.81 90 ARG A CA 1
ATOM 712 C C . ARG A 1 90 ? 1.628 -10.782 -4.545 1.00 96.81 90 ARG A C 1
ATOM 714 O O . ARG A 1 90 ? 0.933 -10.770 -3.538 1.00 96.81 90 ARG A O 1
ATOM 721 N N . LYS A 1 91 ? 2.956 -10.640 -4.501 1.00 97.50 91 LYS A N 1
ATOM 722 C CA . LYS A 1 91 ? 3.705 -10.453 -3.251 1.00 97.50 91 LYS A CA 1
ATOM 723 C C . LYS A 1 91 ? 3.255 -9.194 -2.512 1.00 97.50 91 LYS A C 1
ATOM 725 O O . LYS A 1 91 ? 2.987 -9.256 -1.318 1.00 97.50 91 LYS A O 1
ATOM 730 N N . ARG A 1 92 ? 3.155 -8.059 -3.211 1.00 97.19 92 ARG A N 1
ATOM 731 C CA . ARG A 1 92 ? 2.695 -6.796 -2.609 1.00 97.19 92 ARG A CA 1
ATOM 732 C C . ARG A 1 92 ? 1.252 -6.888 -2.118 1.00 97.19 92 ARG A C 1
ATOM 734 O O . ARG A 1 92 ? 0.972 -6.412 -1.028 1.00 97.19 92 ARG A O 1
ATOM 741 N N . ALA A 1 93 ? 0.369 -7.520 -2.890 1.00 97.69 93 ALA A N 1
ATOM 742 C CA . ALA A 1 93 ? -1.018 -7.740 -2.491 1.00 97.69 93 ALA A CA 1
ATOM 743 C C . ALA A 1 93 ? -1.114 -8.606 -1.226 1.00 97.69 93 ALA A C 1
ATOM 745 O O . ALA A 1 93 ? -1.805 -8.220 -0.294 1.00 97.69 93 ALA A O 1
ATOM 746 N N . ALA A 1 94 ? -0.366 -9.711 -1.157 1.00 97.88 94 ALA A N 1
ATOM 747 C CA . ALA A 1 94 ? -0.359 -10.596 0.007 1.00 97.88 94 ALA A CA 1
ATOM 748 C C . ALA A 1 94 ? 0.176 -9.909 1.276 1.00 97.88 94 ALA A C 1
ATOM 750 O O . ALA A 1 94 ? -0.365 -10.114 2.359 1.00 97.88 94 ALA A O 1
ATOM 751 N N . ILE A 1 95 ? 1.216 -9.074 1.151 1.00 97.44 95 ILE A N 1
ATOM 752 C CA . ILE A 1 95 ? 1.737 -8.284 2.278 1.00 97.44 95 ILE A CA 1
ATOM 753 C C . ILE A 1 95 ? 0.672 -7.298 2.761 1.00 97.44 95 ILE A C 1
ATOM 755 O O . ILE A 1 95 ? 0.356 -7.286 3.946 1.00 97.44 95 ILE A O 1
ATOM 759 N N . LEU A 1 96 ? 0.072 -6.534 1.844 1.00 97.69 96 LEU A N 1
ATOM 760 C CA . LEU A 1 96 ? -0.946 -5.542 2.187 1.00 97.69 96 LEU A CA 1
ATOM 761 C C . LEU A 1 96 ? -2.194 -6.185 2.812 1.00 97.69 96 LEU A C 1
ATOM 763 O O . LEU A 1 96 ? -2.778 -5.633 3.738 1.00 97.69 96 LEU A O 1
ATOM 767 N N . GLU A 1 97 ? -2.601 -7.357 2.324 1.00 97.88 97 GLU A N 1
ATOM 768 C CA . GLU A 1 97 ? -3.713 -8.115 2.894 1.00 97.88 97 GLU A CA 1
ATOM 769 C C . GLU A 1 97 ? -3.387 -8.615 4.305 1.00 97.88 97 GLU A C 1
ATOM 771 O O . GLU A 1 97 ? -4.204 -8.460 5.211 1.00 97.88 97 GLU A O 1
ATOM 776 N N . SER A 1 98 ? -2.183 -9.154 4.519 1.00 97.50 98 SER A N 1
ATOM 777 C CA . SER A 1 98 ? -1.739 -9.593 5.844 1.00 97.50 98 SER A CA 1
ATOM 778 C C . SER A 1 98 ? -1.644 -8.432 6.837 1.00 97.50 98 SER A C 1
ATOM 780 O O . SER A 1 98 ? -2.007 -8.599 8.001 1.00 97.50 98 SER A O 1
ATOM 782 N N . GLU A 1 99 ? -1.161 -7.270 6.400 1.00 97.62 99 GLU A N 1
ATOM 783 C CA . GLU A 1 99 ? -1.114 -6.050 7.212 1.00 97.62 99 GLU A CA 1
ATOM 784 C C . GLU A 1 99 ? -2.530 -5.563 7.538 1.00 97.62 99 GLU A C 1
ATOM 786 O O . GLU A 1 99 ? -2.852 -5.341 8.703 1.00 97.62 99 GLU A O 1
ATOM 791 N N . GLY A 1 100 ? -3.418 -5.516 6.542 1.00 98.12 100 GLY A N 1
ATOM 792 C CA . GLY A 1 100 ? -4.816 -5.139 6.739 1.00 98.12 100 GLY A CA 1
ATOM 793 C C . GLY A 1 100 ? -5.570 -6.075 7.689 1.00 98.12 100 GLY A C 1
ATOM 794 O O . GLY A 1 100 ? -6.354 -5.603 8.511 1.00 98.12 100 GLY A O 1
ATOM 795 N N . GLN A 1 101 ? -5.323 -7.388 7.623 1.00 97.81 101 GLN A N 1
ATOM 796 C CA . GLN A 1 101 ? -5.900 -8.362 8.558 1.00 97.81 101 GLN A CA 1
ATOM 797 C C . GLN A 1 101 ? -5.399 -8.135 9.985 1.00 97.81 101 GLN A C 1
ATOM 799 O O . GLN A 1 101 ? -6.210 -8.051 10.908 1.00 97.81 101 GLN A O 1
ATOM 804 N N . ARG A 1 102 ? -4.083 -7.962 10.162 1.00 97.62 102 ARG A N 1
ATOM 805 C CA . ARG A 1 102 ? -3.483 -7.661 11.466 1.00 97.62 102 ARG A CA 1
ATOM 806 C C . ARG A 1 102 ? -4.084 -6.396 12.079 1.00 97.62 102 ARG A C 1
ATOM 808 O O . ARG A 1 102 ? -4.486 -6.411 13.241 1.00 97.62 102 ARG A O 1
ATOM 815 N N . ASP A 1 103 ? -4.179 -5.322 11.305 1.00 98.00 103 ASP A N 1
ATOM 816 C CA . ASP A 1 103 ? -4.713 -4.048 11.787 1.00 98.00 103 ASP A CA 1
ATOM 817 C C . ASP A 1 103 ? -6.212 -4.147 12.098 1.00 98.00 103 ASP A C 1
ATOM 819 O O . ASP A 1 103 ? -6.686 -3.612 13.103 1.00 98.00 103 ASP A O 1
ATOM 823 N N . ALA A 1 104 ? -6.977 -4.881 11.285 1.00 97.56 104 ALA A N 1
ATOM 824 C CA . ALA A 1 104 ? -8.393 -5.132 11.541 1.00 97.56 104 ALA A CA 1
ATOM 825 C C . ALA A 1 104 ? -8.625 -5.934 12.834 1.00 97.56 104 ALA A C 1
ATOM 827 O O . ALA A 1 104 ? -9.575 -5.650 13.571 1.00 97.56 104 ALA A O 1
ATOM 828 N N . GLU A 1 105 ? -7.778 -6.921 13.127 1.00 97.75 105 GLU A N 1
ATOM 829 C CA . GLU A 1 105 ? -7.839 -7.699 14.367 1.00 97.75 105 GLU A CA 1
ATOM 830 C C . GLU A 1 105 ? -7.495 -6.853 15.594 1.00 97.75 105 GLU A C 1
ATOM 832 O O . GLU A 1 105 ? -8.223 -6.907 16.588 1.00 97.75 105 GLU A O 1
ATOM 837 N N . ILE A 1 106 ? -6.454 -6.017 15.508 1.00 97.50 106 ILE A N 1
ATOM 838 C CA . ILE A 1 106 ? -6.074 -5.085 16.580 1.00 97.50 106 ILE A CA 1
ATOM 839 C C . ILE A 1 106 ? -7.223 -4.117 16.868 1.00 97.50 106 ILE A C 1
ATOM 841 O O . ILE A 1 106 ? -7.685 -4.037 18.006 1.00 97.50 106 ILE A O 1
ATOM 845 N N . ASN A 1 107 ? -7.761 -3.464 15.836 1.00 97.69 107 ASN A N 1
ATOM 846 C CA . ASN A 1 107 ? -8.871 -2.521 15.983 1.00 97.69 107 ASN A CA 1
ATOM 847 C C . ASN A 1 107 ? -10.113 -3.183 16.600 1.00 97.69 107 ASN A C 1
ATOM 849 O O . ASN A 1 107 ? -10.809 -2.588 17.425 1.00 97.69 107 ASN A O 1
ATOM 853 N N . ARG A 1 108 ? -10.395 -4.440 16.236 1.00 97.81 108 ARG A N 1
ATOM 854 C CA . ARG A 1 108 ? -11.503 -5.204 16.820 1.00 97.81 108 ARG A CA 1
ATOM 855 C C . ARG A 1 108 ? -11.257 -5.518 18.293 1.00 97.81 108 ARG A C 1
ATOM 857 O O . ARG A 1 108 ? -12.167 -5.345 19.103 1.00 97.81 108 ARG A O 1
ATOM 864 N N . ALA A 1 109 ? -10.056 -5.972 18.644 1.00 97.56 109 ALA A N 1
ATOM 865 C CA . ALA A 1 109 ? -9.690 -6.276 20.024 1.00 97.56 109 ALA A CA 1
ATOM 866 C C . ALA A 1 109 ? -9.742 -5.021 20.911 1.00 97.56 109 ALA A C 1
ATOM 868 O O . ALA A 1 109 ? -10.285 -5.067 22.017 1.00 97.56 109 ALA A O 1
ATOM 869 N N . GLU A 1 110 ? -9.256 -3.887 20.408 1.00 97.62 110 GLU A N 1
ATOM 870 C CA . GLU A 1 110 ? -9.341 -2.593 21.088 1.00 97.62 110 GLU A CA 1
ATOM 871 C C . GLU A 1 110 ? -10.788 -2.131 21.265 1.00 97.62 110 GLU A C 1
ATOM 873 O O . GLU A 1 110 ? -11.170 -1.729 22.365 1.00 97.62 110 GLU A O 1
ATOM 878 N N . GLY A 1 111 ? -11.622 -2.267 20.230 1.00 98.06 111 GLY A N 1
ATOM 879 C CA . GLY A 1 111 ? -13.050 -1.967 20.314 1.00 98.06 111 GLY A CA 1
ATOM 880 C C . GLY A 1 111 ? -13.768 -2.804 21.377 1.00 98.06 111 GLY A C 1
ATOM 881 O O . GLY A 1 111 ? -14.533 -2.262 22.175 1.00 98.06 111 GLY A O 1
ATOM 882 N N . ILE A 1 112 ? -13.482 -4.110 21.450 1.00 97.75 112 ILE A N 1
ATOM 883 C CA . ILE A 1 112 ? -14.043 -5.003 22.478 1.00 97.75 112 ILE A CA 1
ATOM 884 C C . ILE A 1 112 ? -13.576 -4.581 23.873 1.00 97.75 112 ILE A C 1
ATOM 886 O O . ILE A 1 112 ? -14.404 -4.437 24.773 1.00 97.75 112 ILE A O 1
ATOM 890 N N . LYS A 1 113 ? -12.273 -4.342 24.055 1.00 97.94 113 LYS A N 1
ATOM 891 C CA . LYS A 1 113 ? -11.707 -3.886 25.330 1.00 97.94 113 LYS A CA 1
ATOM 892 C C . LYS A 1 113 ? -12.373 -2.590 25.792 1.00 97.94 113 LYS A C 1
ATOM 894 O O . LYS A 1 113 ? -12.822 -2.502 26.932 1.00 97.94 113 LYS A O 1
ATOM 899 N N . GLN A 1 114 ? -12.474 -1.606 24.903 1.00 97.00 114 GLN A N 1
ATOM 900 C CA . GLN A 1 114 ? -13.072 -0.315 25.220 1.00 97.00 114 GLN A CA 1
ATOM 901 C C . GLN A 1 114 ? -14.562 -0.452 25.544 1.00 97.00 114 GLN A C 1
ATOM 903 O O . GLN A 1 114 ? -15.031 0.119 26.527 1.00 97.00 114 GLN A O 1
ATOM 908 N N . SER A 1 115 ? -15.299 -1.258 24.776 1.00 97.38 115 SER A N 1
ATOM 909 C CA . SER A 1 115 ? -16.712 -1.537 25.041 1.00 97.38 115 SER A CA 1
ATOM 910 C C . SER A 1 115 ? -16.924 -2.199 26.404 1.00 97.38 115 SER A C 1
ATOM 912 O O . SER A 1 115 ? -17.872 -1.851 27.104 1.00 97.38 115 SER A O 1
ATOM 914 N N . GLN A 1 116 ? -16.064 -3.143 26.796 1.00 97.69 116 GLN A N 1
ATOM 915 C CA . GLN A 1 116 ? -16.155 -3.810 28.098 1.00 97.69 116 GLN A CA 1
ATOM 916 C C . GLN A 1 116 ? -15.869 -2.846 29.253 1.00 97.69 116 GLN A C 1
ATOM 918 O O . GLN A 1 116 ? -16.594 -2.860 30.248 1.00 97.69 116 GLN A O 1
ATOM 923 N N . ILE A 1 117 ? -14.863 -1.977 29.108 1.00 97.31 117 ILE A N 1
ATOM 924 C CA . ILE A 1 117 ? -14.548 -0.942 30.102 1.00 97.31 117 ILE A CA 1
ATOM 925 C C . ILE A 1 117 ? -15.738 0.006 30.269 1.00 97.31 117 ILE A C 1
ATOM 927 O O . ILE A 1 117 ? -16.205 0.197 31.391 1.00 97.31 117 ILE A O 1
ATOM 931 N N . LEU A 1 118 ? -16.279 0.534 29.166 1.00 96.88 118 LEU A N 1
ATOM 932 C CA . LEU A 1 118 ? -17.434 1.436 29.205 1.00 96.88 118 LEU A CA 1
ATOM 933 C C . LEU A 1 118 ? -18.673 0.762 29.799 1.00 96.88 118 LEU A C 1
ATOM 935 O O . LEU A 1 118 ? -19.394 1.392 30.566 1.00 96.88 118 LEU A O 1
ATOM 939 N N . SER A 1 119 ? -18.919 -0.511 29.480 1.00 96.88 119 SER A N 1
ATOM 940 C CA . SER A 1 119 ? -20.042 -1.258 30.055 1.00 96.88 119 SER A CA 1
ATOM 941 C C . SER A 1 119 ? -19.888 -1.444 31.565 1.00 96.88 119 SER A C 1
ATOM 943 O O . SER A 1 119 ? -20.854 -1.261 32.301 1.00 96.88 119 SER A O 1
ATOM 945 N N . SER A 1 120 ? -18.689 -1.800 32.033 1.00 97.06 120 SER A N 1
ATOM 946 C CA . SER A 1 120 ? -18.400 -1.967 33.463 1.00 97.06 120 SER A CA 1
ATOM 947 C C . SER A 1 120 ? -18.536 -0.642 34.217 1.00 97.06 120 SER A C 1
ATOM 949 O O . SER A 1 120 ? -19.171 -0.565 35.271 1.00 97.06 120 SER A O 1
ATOM 951 N N . GLU A 1 121 ? -18.016 0.441 33.639 1.00 97.19 121 GLU A N 1
ATOM 952 C CA . GLU A 1 121 ? -18.143 1.775 34.214 1.00 97.19 121 GLU A CA 1
ATOM 953 C C . GLU A 1 121 ? -19.597 2.262 34.229 1.00 97.19 121 GLU A C 1
ATOM 955 O O . GLU A 1 121 ? -20.054 2.780 35.249 1.00 97.19 121 GLU A O 1
ATOM 960 N N . GLY A 1 122 ? -20.350 2.018 33.154 1.00 97.50 122 GLY A N 1
ATOM 961 C CA . GLY A 1 122 ? -21.781 2.301 33.079 1.00 97.50 122 GLY A CA 1
ATOM 962 C C . GLY A 1 122 ? -22.570 1.590 34.178 1.00 97.50 122 GLY A C 1
ATOM 963 O O . GLY A 1 122 ? -23.317 2.243 34.899 1.00 97.50 122 GLY A O 1
ATOM 964 N N . GLN A 1 123 ? -22.339 0.288 34.385 1.00 97.12 123 GLN A N 1
ATOM 965 C CA . GLN A 1 123 ? -22.990 -0.491 35.449 1.00 97.12 123 GLN A CA 1
ATOM 966 C C . GLN A 1 123 ? -22.639 0.014 36.853 1.00 97.12 123 GLN A C 1
ATOM 968 O O . GLN A 1 123 ? -23.506 0.089 37.732 1.00 97.12 123 GLN A O 1
ATOM 973 N N . ARG A 1 124 ? -21.372 0.387 37.079 1.00 97.50 124 ARG A N 1
ATOM 974 C CA . ARG A 1 124 ? -20.929 0.977 38.348 1.00 97.50 124 ARG A CA 1
ATOM 975 C C . ARG A 1 124 ? -21.671 2.283 38.618 1.00 97.50 124 ARG A C 1
ATOM 977 O O . ARG A 1 124 ? -22.206 2.466 39.709 1.00 97.50 124 ARG A O 1
ATOM 984 N N . VAL A 1 125 ? -21.709 3.177 37.632 1.00 97.00 125 VAL A N 1
ATOM 985 C CA . VAL A 1 125 ? -22.384 4.476 37.745 1.00 97.00 125 VAL A CA 1
ATOM 986 C C . VAL A 1 125 ? -23.890 4.296 37.926 1.00 97.00 125 VAL A C 1
ATOM 988 O O . VAL A 1 125 ? -24.471 4.936 38.796 1.00 97.00 125 VAL A O 1
ATOM 991 N N . GLU A 1 126 ? -24.518 3.390 37.178 1.00 96.69 126 GLU A N 1
ATOM 992 C CA . GLU A 1 126 ? -25.939 3.062 37.314 1.00 96.69 126 GLU A CA 1
ATOM 993 C C . GLU A 1 126 ? -26.272 2.579 38.730 1.00 96.69 126 GLU A C 1
ATOM 995 O O . GLU A 1 126 ? -27.201 3.087 39.357 1.00 96.69 126 GLU A O 1
ATOM 1000 N N . THR A 1 127 ? -25.482 1.646 39.268 1.00 97.00 127 THR A N 1
ATOM 1001 C CA . THR A 1 127 ? -25.691 1.103 40.617 1.00 97.00 127 THR A CA 1
ATOM 1002 C C . THR A 1 127 ? -25.546 2.184 41.685 1.00 97.00 127 THR A C 1
ATOM 1004 O O . THR A 1 127 ? -26.368 2.256 42.598 1.00 97.00 127 THR A O 1
ATOM 1007 N N . VAL A 1 128 ? -24.536 3.052 41.557 1.00 97.25 128 VAL A N 1
ATOM 1008 C CA . VAL A 1 128 ? -24.332 4.186 42.470 1.00 97.25 128 VAL A CA 1
ATOM 1009 C C . VAL A 1 128 ? -25.505 5.158 42.389 1.00 97.25 128 VAL A C 1
ATOM 1011 O O . VAL A 1 128 ? -26.076 5.500 43.420 1.00 97.25 128 VAL A O 1
ATOM 1014 N N . ASN A 1 129 ? -25.911 5.558 41.185 1.00 96.38 129 ASN A N 1
ATOM 1015 C CA . ASN A 1 129 ? -27.022 6.488 40.991 1.00 96.38 129 ASN A CA 1
ATOM 1016 C C . ASN A 1 129 ? -28.332 5.926 41.543 1.00 96.38 129 ASN A C 1
ATOM 1018 O O . ASN A 1 129 ? -29.099 6.654 42.169 1.00 96.38 129 ASN A O 1
ATOM 1022 N N . ARG A 1 130 ? -28.573 4.624 41.361 1.00 97.38 130 ARG A N 1
ATOM 1023 C CA . ARG A 1 130 ? -29.743 3.950 41.920 1.00 97.38 130 ARG A CA 1
ATOM 1024 C C . ARG A 1 130 ? -29.711 3.942 43.447 1.00 97.38 130 ARG A C 1
ATOM 1026 O O . ARG A 1 130 ? -30.698 4.331 44.061 1.00 97.38 130 ARG A O 1
ATOM 1033 N N . ALA A 1 131 ? -28.585 3.571 44.057 1.00 96.81 131 ALA A N 1
ATOM 1034 C CA . ALA A 1 131 ? -28.439 3.569 45.512 1.00 96.81 131 ALA A CA 1
ATOM 1035 C C . ALA A 1 131 ? -28.606 4.975 46.117 1.00 96.81 131 ALA A C 1
ATOM 1037 O O . ALA A 1 131 ? -29.278 5.135 47.134 1.00 96.81 131 ALA A O 1
ATOM 1038 N N . VAL A 1 132 ? -28.042 6.003 45.471 1.00 97.19 132 VAL A N 1
ATOM 1039 C CA . VAL A 1 132 ? -28.208 7.407 45.878 1.00 97.19 132 VAL A CA 1
ATOM 1040 C C . VAL A 1 132 ? -29.668 7.839 45.747 1.00 97.19 132 VAL A C 1
ATOM 1042 O O . VAL A 1 132 ? -30.222 8.377 46.700 1.00 97.19 132 VAL A O 1
ATOM 1045 N N . GLY A 1 133 ? -30.321 7.546 44.620 1.00 97.19 133 GLY A N 1
ATOM 1046 C CA . GLY A 1 133 ? -31.729 7.884 44.410 1.00 97.19 133 GLY A CA 1
ATOM 1047 C C . GLY A 1 133 ? -32.668 7.204 45.413 1.00 97.19 133 GLY A C 1
ATOM 1048 O O . GLY A 1 133 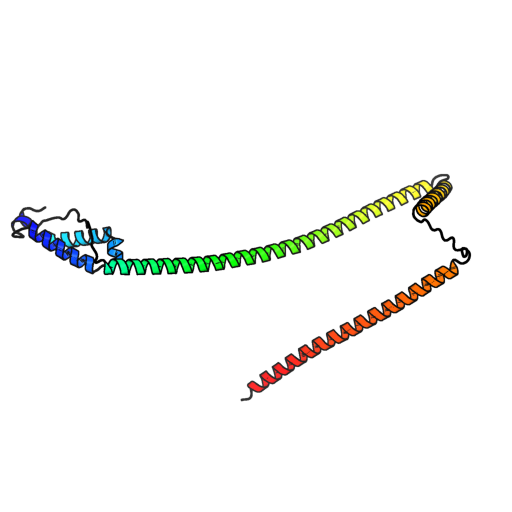? -33.587 7.840 45.930 1.00 97.19 133 GLY A O 1
ATOM 1049 N N . GLU A 1 134 ? -32.422 5.933 45.743 1.00 96.19 134 GLU A N 1
ATOM 1050 C CA . GLU A 1 134 ? -33.161 5.204 46.782 1.00 96.19 134 GLU A CA 1
ATOM 1051 C C . GLU A 1 134 ? -32.946 5.832 48.171 1.00 96.19 134 GLU A C 1
ATOM 1053 O O . GLU A 1 134 ? -33.913 6.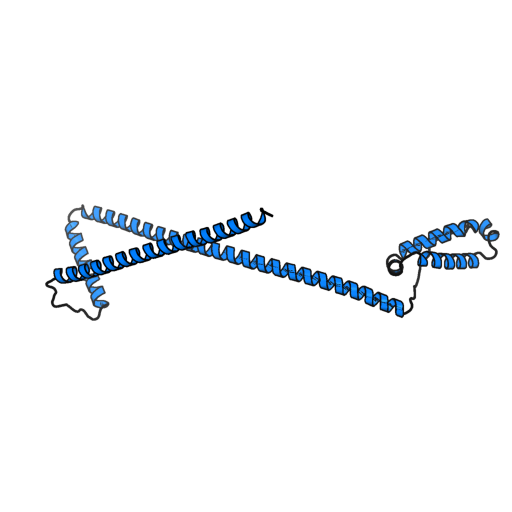070 48.900 1.00 96.19 134 GLU A O 1
ATOM 1058 N N . ALA A 1 135 ? -31.699 6.160 48.527 1.00 95.69 135 ALA A N 1
ATOM 1059 C CA . ALA A 1 135 ? -31.374 6.807 49.796 1.00 95.69 135 ALA A CA 1
ATOM 1060 C C . ALA A 1 135 ? -32.030 8.193 49.923 1.00 95.69 135 ALA A C 1
ATOM 1062 O O . ALA A 1 135 ? -32.651 8.492 50.945 1.00 95.69 135 ALA A O 1
ATOM 1063 N N . GLU A 1 136 ? -31.957 9.020 48.879 1.00 95.81 136 GLU A N 1
ATOM 1064 C CA . GLU A 1 136 ? -32.606 10.334 48.832 1.00 95.81 136 GLU A CA 1
ATOM 1065 C C . GLU A 1 136 ? -34.130 10.221 48.953 1.00 95.81 136 GLU A C 1
ATOM 1067 O O . GLU A 1 136 ? -34.754 10.983 49.697 1.00 95.81 136 GLU A O 1
ATOM 1072 N N . ALA A 1 137 ? -34.743 9.241 48.281 1.00 95.62 137 ALA A N 1
ATOM 1073 C CA . ALA A 1 137 ? -36.175 8.989 48.391 1.00 95.62 137 ALA A CA 1
ATOM 1074 C C . ALA A 1 137 ? -36.578 8.612 49.827 1.00 95.62 137 ALA A C 1
ATOM 1076 O O . ALA A 1 137 ? -37.541 9.169 50.363 1.00 95.62 137 ALA A O 1
ATOM 1077 N N . ILE A 1 138 ? -35.827 7.716 50.479 1.00 95.00 138 ILE A N 1
ATOM 1078 C CA . ILE A 1 138 ? -36.071 7.316 51.874 1.00 95.00 138 ILE A CA 1
ATOM 1079 C C . ILE A 1 138 ? -35.919 8.514 52.813 1.00 95.00 138 ILE A C 1
ATOM 1081 O O . ILE A 1 138 ? -36.795 8.740 53.650 1.00 95.00 138 ILE A O 1
ATOM 1085 N N . MET A 1 139 ? -34.856 9.305 52.652 1.00 95.12 139 MET A N 1
ATOM 1086 C CA . MET A 1 139 ? -34.612 10.511 53.447 1.00 95.12 139 MET A CA 1
ATOM 1087 C C . MET A 1 139 ? -35.769 11.501 53.324 1.00 95.12 139 MET A C 1
ATOM 1089 O O . MET A 1 139 ? -36.288 11.971 54.334 1.00 95.12 139 MET A O 1
ATOM 1093 N N . LYS A 1 140 ? -36.250 11.747 52.102 1.00 95.88 140 LYS A N 1
ATOM 1094 C CA . LYS A 1 140 ? -37.358 12.673 51.847 1.00 95.88 140 LYS A CA 1
ATOM 1095 C C . LYS A 1 140 ? -38.680 12.185 52.441 1.00 95.88 140 LYS A C 1
ATOM 1097 O O . LYS A 1 140 ? -39.451 12.980 52.985 1.00 95.88 140 LYS A O 1
ATOM 1102 N N . VAL A 1 141 ? -38.945 10.876 52.389 1.00 95.44 141 VAL A N 1
ATOM 1103 C CA . VAL A 1 141 ? -40.115 10.267 53.046 1.00 95.44 141 VAL A CA 1
ATOM 1104 C C . VAL A 1 141 ? -39.992 10.348 54.568 1.00 95.44 141 VAL A C 1
ATOM 1106 O O . VAL A 1 141 ? -40.972 10.683 55.236 1.00 95.44 141 VAL A O 1
ATOM 1109 N N . ALA A 1 142 ? -38.817 10.060 55.130 1.00 94.31 142 ALA A N 1
ATOM 1110 C CA . ALA A 1 142 ? -38.563 10.138 56.565 1.00 94.31 142 ALA A CA 1
ATOM 1111 C C . ALA A 1 142 ? -38.701 11.575 57.087 1.00 94.31 142 ALA A C 1
ATOM 1113 O O . ALA A 1 142 ? -39.357 11.790 58.105 1.00 94.31 142 ALA A O 1
ATOM 1114 N N . GLU A 1 143 ? -38.172 12.558 56.360 1.00 95.69 143 GLU A N 1
ATOM 1115 C CA . GLU A 1 143 ? -38.308 13.980 56.673 1.00 95.69 143 GLU A CA 1
ATOM 1116 C C . GLU A 1 143 ? -39.773 14.425 56.624 1.00 95.69 143 GLU A C 1
ATOM 1118 O O . GLU A 1 143 ? -40.277 14.991 57.597 1.00 95.69 143 GLU A O 1
ATOM 1123 N N . SER A 1 144 ? -40.490 14.071 55.552 1.00 95.69 144 SER A N 1
ATOM 1124 C CA . SER A 1 144 ? -41.923 14.361 55.411 1.00 95.69 144 SER A CA 1
ATOM 1125 C C . SER A 1 144 ? -42.741 13.732 56.544 1.00 95.69 144 SER A C 1
ATOM 1127 O O . SER A 1 144 ? -43.644 14.360 57.096 1.00 95.69 144 SER A O 1
ATOM 1129 N N . ARG A 1 145 ? -42.412 12.494 56.944 1.00 92.44 145 ARG A N 1
ATOM 1130 C CA . ARG A 1 145 ? -43.035 11.821 58.095 1.00 92.44 145 ARG A CA 1
ATOM 1131 C C . ARG A 1 145 ? -42.708 12.524 59.406 1.00 92.44 145 ARG A C 1
ATOM 1133 O O . ARG A 1 145 ? -43.611 12.726 60.210 1.00 92.44 145 ARG A O 1
ATOM 1140 N N . ALA A 1 146 ? -41.456 12.912 59.626 1.00 93.06 146 ALA A N 1
ATOM 1141 C CA . ALA A 1 146 ? -41.048 13.635 60.824 1.00 93.06 146 ALA A CA 1
ATOM 1142 C C . ALA A 1 146 ? -41.740 15.002 60.920 1.00 93.06 146 ALA A C 1
ATOM 1144 O O . ALA A 1 146 ? -42.130 15.426 62.006 1.00 93.06 146 ALA A O 1
ATOM 1145 N N . GLU A 1 147 ? -41.918 15.703 59.799 1.00 93.88 147 GLU A N 1
ATOM 1146 C CA . GLU A 1 147 ? -42.687 16.947 59.745 1.00 93.88 147 GLU A CA 1
ATOM 1147 C C . GLU A 1 147 ? -44.180 16.705 60.015 1.00 93.88 147 GLU A C 1
ATOM 1149 O O . GLU A 1 147 ? -44.788 17.430 60.803 1.00 93.88 147 GLU A O 1
ATOM 1154 N N . ALA A 1 148 ? -44.765 15.650 59.441 1.00 89.12 148 ALA A N 1
ATOM 1155 C CA . ALA A 1 148 ? -46.150 15.267 59.707 1.00 89.12 148 ALA A CA 1
ATOM 1156 C C . ALA A 1 148 ? -46.379 14.931 61.191 1.00 89.12 148 ALA A C 1
ATOM 1158 O O . ALA A 1 148 ? -47.325 15.436 61.792 1.00 89.12 148 ALA A O 1
ATOM 1159 N N . VAL A 1 149 ? -45.492 14.142 61.808 1.00 88.44 149 VAL A N 1
ATOM 1160 C CA . VAL A 1 149 ? -45.544 13.823 63.245 1.00 88.44 149 VAL A CA 1
ATOM 1161 C C . VAL A 1 149 ? -45.419 15.091 64.088 1.00 88.44 149 VAL A C 1
ATOM 1163 O O . VAL A 1 149 ? -46.191 15.262 65.028 1.00 88.44 149 VAL A O 1
ATOM 1166 N N . ARG A 1 150 ? -44.518 16.018 63.732 1.00 89.81 150 ARG A N 1
ATOM 1167 C CA . ARG A 1 150 ? -44.399 17.322 64.409 1.00 89.81 150 ARG A CA 1
ATOM 1168 C C . ARG A 1 150 ? -45.692 18.138 64.321 1.00 89.81 150 ARG A C 1
ATOM 1170 O O . ARG A 1 150 ? -46.129 18.679 65.333 1.00 89.81 150 ARG A O 1
ATOM 1177 N N . LYS A 1 151 ? -46.333 18.193 63.147 1.00 88.88 151 LYS A N 1
ATOM 1178 C CA . LYS A 1 151 ? -47.626 18.880 62.960 1.00 88.88 151 LYS A CA 1
ATOM 1179 C C . LYS A 1 151 ? -48.744 18.236 63.781 1.00 88.88 151 LYS A C 1
ATOM 1181 O O . LYS A 1 151 ? -49.518 18.953 64.408 1.00 88.88 151 LYS A O 1
ATOM 1186 N N . ILE A 1 152 ? -48.802 16.903 63.829 1.00 83.38 152 ILE A N 1
ATOM 1187 C CA . ILE A 1 152 ? -49.770 16.171 64.658 1.00 83.38 152 ILE A CA 1
ATOM 1188 C C . ILE A 1 152 ? -49.524 16.457 66.144 1.00 83.38 152 ILE A C 1
ATOM 1190 O O . ILE A 1 152 ? -50.460 16.812 66.847 1.00 83.38 152 ILE A O 1
ATOM 1194 N N . ALA A 1 153 ? -48.279 16.377 66.620 1.00 80.38 153 ALA A N 1
ATOM 1195 C CA . ALA A 1 153 ? -47.935 16.679 68.010 1.00 80.38 153 ALA A CA 1
ATOM 1196 C C . ALA A 1 153 ? -48.338 18.111 68.410 1.00 80.38 153 ALA A C 1
ATOM 1198 O O . ALA A 1 153 ? -48.897 18.316 69.486 1.00 80.38 153 ALA A O 1
ATOM 1199 N N . ALA A 1 154 ? -48.131 19.086 67.518 1.00 82.12 154 ALA A N 1
ATOM 1200 C CA . ALA A 1 154 ? -48.590 20.458 67.724 1.00 82.12 154 ALA A CA 1
ATOM 1201 C C . ALA A 1 154 ? -50.127 20.565 67.794 1.00 82.12 154 ALA A C 1
ATOM 1203 O O . ALA A 1 154 ? -50.647 21.305 68.623 1.00 82.12 154 ALA A O 1
ATOM 1204 N N . ALA A 1 155 ? -50.861 19.806 66.973 1.00 80.12 155 ALA A N 1
ATOM 1205 C CA . ALA A 1 155 ? -52.325 19.772 67.012 1.00 80.12 155 ALA A CA 1
ATOM 1206 C C . ALA A 1 155 ? -52.872 19.106 68.291 1.00 80.12 155 ALA A C 1
ATOM 1208 O O . ALA A 1 155 ? -53.880 19.557 68.835 1.00 80.12 155 ALA A O 1
ATOM 1209 N N . ILE A 1 156 ? -52.189 18.076 68.808 1.00 75.56 156 ILE A N 1
ATOM 1210 C CA . ILE A 1 156 ? -52.554 17.382 70.058 1.00 75.56 156 ILE A CA 1
ATOM 1211 C C . ILE A 1 156 ? -52.428 18.304 71.273 1.00 75.56 156 ILE A C 1
ATOM 1213 O O . ILE A 1 156 ? -53.224 18.197 72.202 1.00 75.56 156 ILE A O 1
ATOM 1217 N N . ALA A 1 157 ? -51.462 19.225 71.260 1.00 73.19 157 ALA A N 1
ATOM 1218 C CA . ALA A 1 157 ? -51.272 20.203 72.329 1.00 73.19 157 ALA A CA 1
ATOM 1219 C C . ALA A 1 157 ? -52.425 21.231 72.450 1.00 73.19 157 ALA A C 1
ATOM 1221 O O . ALA A 1 157 ? -52.467 21.987 73.420 1.00 73.19 157 ALA A O 1
ATOM 1222 N N . GLY A 1 158 ? -53.364 21.274 71.492 1.00 76.12 158 GLY A N 1
ATOM 1223 C CA . GLY A 1 158 ? -54.587 22.083 71.562 1.00 76.12 158 GLY A CA 1
ATOM 1224 C C . GLY A 1 158 ? -55.688 21.490 72.465 1.00 76.12 158 GLY A C 1
ATOM 1225 O O . GLY A 1 158 ? -55.597 20.362 72.947 1.00 76.12 158 GLY A O 1
ATOM 1226 N N . ARG A 1 159 ? -56.779 22.242 72.696 1.00 63.66 159 ARG A N 1
ATOM 1227 C CA . ARG A 1 159 ? -57.931 21.774 73.505 1.00 63.66 159 ARG A CA 1
ATOM 1228 C C . ARG A 1 159 ? -58.582 20.532 72.872 1.00 63.66 159 ARG A C 1
ATOM 1230 O O . ARG A 1 159 ? -58.978 20.577 71.713 1.00 63.66 159 ARG A O 1
ATOM 1237 N N . ASN A 1 160 ? -58.728 19.466 73.666 1.00 67.31 160 ASN A N 1
ATOM 1238 C CA . ASN A 1 160 ? -59.301 18.150 73.323 1.00 67.31 160 ASN A CA 1
ATOM 1239 C C . ASN A 1 160 ? -58.524 17.315 72.279 1.00 67.31 160 ASN A C 1
ATOM 1241 O O . ASN A 1 160 ? -59.069 16.365 71.718 1.00 67.31 160 ASN A O 1
ATOM 1245 N N . GLY A 1 161 ? -57.241 17.607 72.035 1.00 71.56 161 GLY A N 1
ATOM 1246 C CA . GLY A 1 161 ? -56.433 16.852 71.068 1.00 71.56 161 GLY A CA 1
ATOM 1247 C C . GLY A 1 161 ? -56.184 15.385 71.448 1.00 71.56 161 GLY A C 1
ATOM 1248 O O . GLY A 1 161 ? -56.060 14.532 70.572 1.00 71.56 161 GLY A O 1
ATOM 1249 N N . VAL A 1 162 ? -56.152 15.070 72.746 1.00 74.94 162 VAL A N 1
ATOM 1250 C CA . VAL A 1 162 ? -55.852 13.716 73.248 1.00 74.94 162 VAL A CA 1
ATOM 1251 C C . VAL A 1 162 ? -57.000 12.736 72.968 1.00 74.94 162 VAL A C 1
ATOM 1253 O O . VAL A 1 162 ? -56.749 11.618 72.518 1.00 74.94 162 VAL A O 1
ATOM 1256 N N . ASP A 1 163 ? -58.251 13.174 73.135 1.00 74.75 163 ASP A N 1
ATOM 1257 C CA . ASP A 1 163 ? -59.439 12.348 72.874 1.00 74.75 163 ASP A CA 1
ATOM 1258 C C . ASP A 1 163 ? -59.611 12.070 71.369 1.00 74.75 163 ASP A C 1
ATOM 1260 O O . ASP A 1 163 ? -59.927 10.949 70.963 1.00 74.75 163 ASP A O 1
ATOM 1264 N N . ALA A 1 164 ? -59.313 13.060 70.517 1.00 74.88 164 ALA A N 1
ATOM 1265 C CA . ALA A 1 164 ? -59.354 12.906 69.061 1.00 74.88 164 ALA A CA 1
ATOM 1266 C C . ALA A 1 164 ? -58.318 11.888 68.545 1.00 74.88 164 ALA A C 1
ATOM 1268 O O . ALA A 1 164 ? -58.598 11.114 67.627 1.00 74.88 164 ALA A O 1
ATOM 1269 N N . VAL A 1 165 ? -57.129 11.835 69.157 1.00 79.75 165 VAL A N 1
ATOM 1270 C CA . VAL A 1 165 ? -56.110 10.832 68.814 1.00 79.75 165 VAL A CA 1
ATOM 1271 C C . VAL A 1 165 ? -56.568 9.430 69.183 1.00 79.75 165 VAL A C 1
ATOM 1273 O O . VAL A 1 165 ? -56.424 8.526 68.361 1.00 79.75 165 VAL A O 1
ATOM 1276 N N . GLN A 1 166 ? -57.136 9.239 70.376 1.00 78.62 166 GLN A N 1
ATOM 1277 C CA . GLN A 1 166 ? -57.622 7.926 70.812 1.00 78.62 166 GLN A CA 1
ATOM 1278 C C . GLN A 1 166 ? -58.687 7.376 69.855 1.00 78.62 166 GLN A C 1
ATOM 1280 O O . GLN A 1 166 ? -58.590 6.219 69.440 1.00 78.62 166 GLN A O 1
ATOM 1285 N N . MET A 1 167 ? -59.630 8.219 69.422 1.00 79.00 167 MET A N 1
ATOM 1286 C CA . MET A 1 167 ? -60.629 7.839 68.419 1.00 79.00 167 MET A CA 1
ATOM 1287 C C . MET A 1 167 ? -59.987 7.495 67.063 1.00 79.00 167 MET A C 1
ATOM 1289 O O . MET A 1 167 ? -60.321 6.470 66.474 1.00 79.00 167 MET A O 1
ATOM 1293 N N . SER A 1 168 ? -58.981 8.255 66.611 1.00 79.31 168 SER A N 1
ATOM 1294 C CA . SER A 1 168 ? -58.267 7.958 65.354 1.00 79.31 168 SER A CA 1
ATOM 1295 C C . SER A 1 168 ? -57.441 6.658 65.392 1.00 79.31 168 SER A C 1
ATOM 1297 O O . SER A 1 168 ? -57.301 5.973 64.376 1.00 79.31 168 SER A O 1
ATOM 1299 N N . ILE A 1 169 ? -56.888 6.288 66.557 1.00 84.94 169 ILE A N 1
ATOM 1300 C CA . ILE A 1 169 ? -56.184 5.011 66.753 1.00 84.94 169 ILE A CA 1
ATOM 1301 C C . ILE A 1 169 ? -57.186 3.858 66.684 1.00 84.94 169 ILE A C 1
ATOM 1303 O O . ILE A 1 169 ? -56.902 2.853 66.032 1.00 84.94 169 ILE A O 1
ATOM 1307 N N . ALA A 1 170 ? -58.360 4.018 67.304 1.00 80.94 170 ALA A N 1
ATOM 1308 C CA . ALA A 1 170 ? -59.434 3.035 67.234 1.00 80.94 170 ALA A CA 1
ATOM 1309 C C . ALA A 1 170 ? -59.918 2.826 65.787 1.00 80.94 170 ALA A C 1
ATOM 1311 O O . ALA A 1 170 ? -60.015 1.684 65.341 1.00 80.94 170 ALA A O 1
ATOM 1312 N N . GLU A 1 171 ? -60.120 3.902 65.018 1.00 82.50 171 GLU A N 1
ATOM 1313 C CA . GLU A 1 171 ? -60.469 3.823 63.590 1.00 82.50 171 GLU A CA 1
ATOM 1314 C C . GLU A 1 171 ? -59.397 3.084 62.772 1.00 82.50 171 GLU A C 1
ATOM 1316 O O . GLU A 1 171 ? -59.713 2.144 62.041 1.00 82.50 171 GLU A O 1
ATOM 1321 N N . ARG A 1 172 ? -58.109 3.426 62.939 1.00 85.38 172 ARG A N 1
ATOM 1322 C CA . ARG A 1 172 ? -57.004 2.741 62.236 1.00 85.38 172 ARG A CA 1
ATOM 1323 C C . ARG A 1 172 ? -56.869 1.271 62.620 1.00 85.38 172 ARG A C 1
ATOM 1325 O O . ARG A 1 172 ? -56.510 0.460 61.768 1.00 85.38 172 ARG A O 1
ATOM 1332 N N . TYR A 1 173 ? -57.126 0.927 63.880 1.00 82.69 173 TYR A N 1
ATOM 1333 C CA . TYR A 1 173 ? -57.121 -0.456 64.349 1.00 82.69 173 TYR A CA 1
ATOM 1334 C C . TYR A 1 173 ? -58.238 -1.263 63.682 1.00 82.69 173 TYR A C 1
ATOM 1336 O O . TYR A 1 173 ? -57.970 -2.338 63.147 1.00 82.69 173 TYR A O 1
ATOM 1344 N N . ILE A 1 174 ? -59.459 -0.719 63.635 1.00 87.44 174 ILE A N 1
ATOM 1345 C CA . ILE A 1 174 ? -60.603 -1.344 62.956 1.00 87.44 174 ILE A CA 1
ATOM 1346 C C . ILE A 1 174 ? -60.318 -1.511 61.456 1.00 87.44 174 ILE A C 1
ATOM 1348 O O . ILE A 1 174 ? -60.568 -2.580 60.901 1.00 87.44 174 ILE A O 1
ATOM 1352 N N . ASP A 1 175 ? -59.724 -0.510 60.804 1.00 87.25 175 ASP A N 1
ATOM 1353 C CA . ASP A 1 175 ? -59.346 -0.582 59.389 1.00 87.25 175 ASP A CA 1
ATOM 1354 C C . ASP A 1 175 ? -58.243 -1.615 59.110 1.00 87.25 175 ASP A C 1
ATOM 1356 O O . ASP A 1 175 ? -58.315 -2.361 58.128 1.00 87.25 175 ASP A O 1
ATOM 1360 N N . ALA A 1 176 ? -57.212 -1.686 59.957 1.00 84.12 176 ALA A N 1
ATOM 1361 C CA . ALA A 1 176 ? -56.150 -2.686 59.841 1.00 84.12 176 ALA A CA 1
ATOM 1362 C C . ALA A 1 176 ? -56.699 -4.101 60.063 1.00 84.12 176 ALA A C 1
ATOM 1364 O O . ALA A 1 176 ? -56.385 -5.015 59.297 1.00 84.12 176 ALA A O 1
ATOM 1365 N N . PHE A 1 177 ? -57.576 -4.259 61.056 1.00 81.44 177 PHE A N 1
ATOM 1366 C CA . PHE A 1 177 ? -58.282 -5.504 61.326 1.00 81.44 177 PHE A CA 1
ATOM 1367 C C . PHE A 1 177 ? -59.184 -5.904 60.148 1.00 81.44 177 PHE A C 1
ATOM 1369 O O . PHE A 1 177 ? -59.158 -7.053 59.721 1.00 81.44 177 PHE A O 1
ATOM 1376 N N . SER A 1 178 ? -59.897 -4.950 59.540 1.00 82.06 178 SER A N 1
ATOM 1377 C CA . SER A 1 178 ? -60.719 -5.152 58.337 1.00 82.06 178 SER A CA 1
ATOM 1378 C C . SER A 1 178 ? -59.891 -5.606 57.127 1.00 82.06 178 SER A C 1
ATOM 1380 O O . SER A 1 178 ? -60.283 -6.527 56.406 1.00 82.06 178 SER A O 1
ATOM 1382 N N . LYS A 1 179 ? -58.701 -5.025 56.914 1.00 82.25 179 LYS A N 1
ATOM 1383 C CA . LYS A 1 179 ? -57.775 -5.446 55.845 1.00 82.25 179 LYS A CA 1
ATOM 1384 C C . LYS A 1 179 ? -57.196 -6.844 56.094 1.00 82.25 179 LYS A C 1
ATOM 1386 O O . LYS A 1 179 ? -57.126 -7.645 55.162 1.00 82.25 179 LYS A O 1
ATOM 1391 N N . LEU A 1 180 ? -56.833 -7.163 57.338 1.00 76.62 180 LEU A N 1
ATOM 1392 C CA . LEU A 1 180 ? -56.369 -8.497 57.741 1.00 76.62 180 LEU A CA 1
ATOM 1393 C C . LEU A 1 180 ? -57.463 -9.558 57.567 1.00 76.62 180 LEU A C 1
ATOM 1395 O O . LEU A 1 180 ? -57.199 -10.607 56.979 1.00 76.62 180 LEU A O 1
ATOM 1399 N N . ALA A 1 181 ? -58.693 -9.253 57.989 1.00 71.00 181 ALA A N 1
ATOM 1400 C CA . ALA A 1 181 ? -59.860 -10.117 57.826 1.00 71.00 181 ALA A CA 1
ATOM 1401 C C . ALA A 1 181 ? -60.221 -10.361 56.349 1.00 71.00 181 ALA A C 1
ATOM 1403 O O . ALA A 1 181 ? -60.699 -11.436 56.006 1.00 71.00 181 ALA A O 1
ATOM 1404 N N . LYS A 1 182 ? -59.959 -9.395 55.454 1.00 74.50 182 LYS A N 1
ATOM 1405 C CA . LYS A 1 182 ? -60.146 -9.563 54.000 1.00 74.50 182 LYS A CA 1
ATOM 1406 C C . LYS A 1 182 ? -59.069 -10.405 53.315 1.00 74.50 182 LYS A C 1
ATOM 1408 O O . LYS A 1 182 ? -59.359 -10.998 52.282 1.00 74.50 182 LYS A O 1
ATOM 1413 N N . THR A 1 183 ? -57.839 -10.428 53.831 1.00 69.75 183 THR A N 1
ATOM 1414 C CA . THR A 1 183 ? -56.696 -11.050 53.129 1.00 69.75 183 THR A CA 1
ATOM 1415 C C . THR A 1 183 ? -56.434 -12.490 53.586 1.00 69.75 183 THR A C 1
ATOM 1417 O O . THR A 1 183 ? -55.931 -13.290 52.805 1.00 69.75 183 THR A O 1
ATOM 1420 N N . ASN A 1 184 ? -56.813 -12.857 54.817 1.00 51.97 184 ASN A N 1
ATOM 1421 C CA . ASN A 1 184 ? -56.620 -14.205 55.361 1.00 51.97 184 ASN A CA 1
ATOM 1422 C C . ASN A 1 184 ? -57.965 -14.911 55.626 1.00 51.97 184 ASN A C 1
ATOM 1424 O O . ASN A 1 184 ? -58.690 -14.548 56.545 1.00 51.97 184 ASN A O 1
ATOM 1428 N N . ASN A 1 185 ? -58.261 -15.974 54.865 1.00 55.62 185 ASN A N 1
ATOM 1429 C CA . ASN A 1 185 ? -59.480 -16.802 54.973 1.00 55.62 185 ASN A CA 1
ATOM 1430 C C . ASN A 1 185 ? -59.436 -17.841 56.122 1.00 55.62 185 ASN A C 1
ATOM 1432 O O . ASN A 1 185 ? -60.269 -18.739 56.210 1.00 55.62 185 ASN A O 1
ATOM 1436 N N . THR A 1 186 ? -58.437 -17.781 57.001 1.00 51.06 186 THR A N 1
ATOM 1437 C CA . THR A 1 186 ? -58.339 -18.671 58.164 1.00 51.06 186 THR A CA 1
ATOM 1438 C C . THR A 1 186 ? -57.818 -17.877 59.350 1.00 51.06 186 THR A C 1
ATOM 1440 O O . THR A 1 186 ? -56.619 -17.791 59.598 1.00 51.06 186 THR A O 1
ATOM 1443 N N . MET A 1 187 ? -58.748 -17.277 60.091 1.00 51.03 187 MET A N 1
ATOM 1444 C CA . MET A 1 187 ? -58.491 -16.872 61.466 1.00 51.03 187 MET A CA 1
ATOM 1445 C C . MET A 1 187 ? -58.557 -18.121 62.340 1.00 51.03 187 MET A C 1
ATOM 1447 O O . MET A 1 187 ? -59.622 -18.518 62.809 1.00 51.03 187 MET A O 1
ATOM 1451 N N . LEU A 1 188 ? -57.402 -18.741 62.573 1.00 46.38 188 LEU A N 1
ATOM 1452 C CA . LEU A 1 188 ? -57.222 -19.549 63.770 1.00 46.38 188 LEU A CA 1
ATOM 1453 C C . LEU A 1 188 ? -57.177 -18.571 64.941 1.00 46.38 188 LEU A C 1
ATOM 1455 O O . LEU A 1 188 ? -56.118 -18.076 65.321 1.00 46.38 188 LEU A O 1
ATOM 1459 N N . LEU A 1 189 ? -58.349 -18.275 65.500 1.00 54.28 189 LEU A N 1
ATOM 1460 C CA . LEU A 1 189 ? -58.422 -17.892 66.898 1.00 54.28 189 LEU A CA 1
ATOM 1461 C C . LEU A 1 189 ? -57.907 -19.107 67.663 1.00 54.28 189 LEU A C 1
ATOM 1463 O O . LEU A 1 189 ? -58.656 -20.041 67.945 1.00 54.28 189 LEU A O 1
ATOM 1467 N N . THR A 1 190 ? -56.601 -19.139 67.926 1.00 48.69 190 THR A N 1
ATOM 1468 C CA . THR A 1 190 ? -56.068 -20.027 68.943 1.00 48.69 190 THR A CA 1
ATOM 1469 C C . THR A 1 190 ? -56.852 -19.690 70.200 1.00 48.69 190 THR A C 1
ATOM 1471 O O . THR A 1 190 ? -56.723 -18.596 70.743 1.00 48.69 190 THR A O 1
ATOM 1474 N N . THR A 1 191 ? -57.677 -20.624 70.662 1.00 55.16 191 THR A N 1
ATOM 1475 C CA . THR A 1 191 ? -58.336 -20.582 71.973 1.00 55.16 191 THR A CA 1
ATOM 1476 C C . THR A 1 191 ? -57.340 -20.521 73.134 1.00 55.16 191 THR A C 1
ATOM 1478 O O . THR A 1 191 ? -57.751 -20.484 74.285 1.00 55.16 191 THR A O 1
ATOM 1481 N N . ASP A 1 192 ? -56.045 -20.420 72.839 1.00 55.59 192 ASP A N 1
ATOM 1482 C CA . ASP A 1 192 ? -54.994 -20.013 73.755 1.00 55.59 192 ASP A CA 1
ATOM 1483 C C . ASP A 1 192 ? -54.663 -18.513 73.606 1.00 55.59 192 ASP A C 1
ATOM 1485 O O . ASP A 1 192 ? -53.516 -18.093 73.510 1.00 55.59 192 ASP A O 1
ATOM 1489 N N . ALA A 1 193 ? -55.694 -17.664 73.573 1.00 53.91 193 ALA A N 1
ATOM 1490 C CA . ALA A 1 193 ? -55.558 -16.208 73.702 1.00 53.91 193 ALA A CA 1
ATOM 1491 C C . ALA A 1 193 ? -55.249 -15.769 75.154 1.00 53.91 193 ALA A C 1
ATOM 1493 O O . ALA A 1 193 ? -55.348 -14.588 75.480 1.00 53.91 193 ALA A O 1
ATOM 1494 N N . GLY A 1 194 ? -54.917 -16.719 76.037 1.00 58.97 194 GLY A N 1
ATOM 1495 C CA . GLY A 1 194 ? -54.615 -16.477 77.445 1.00 58.97 194 GLY A CA 1
ATOM 1496 C C . GLY A 1 194 ? -53.126 -16.368 77.765 1.00 58.97 194 GLY A C 1
ATOM 1497 O O . GLY A 1 194 ? -52.789 -15.707 78.742 1.00 58.97 194 GLY A O 1
ATOM 1498 N N . ASP A 1 195 ? -52.232 -16.958 76.960 1.00 65.19 195 ASP A N 1
ATOM 1499 C CA . ASP A 1 195 ? -50.817 -17.057 77.337 1.00 65.19 195 ASP A CA 1
ATOM 1500 C C . ASP A 1 195 ? -49.857 -16.527 76.261 1.00 65.19 195 ASP A C 1
ATOM 1502 O O . ASP A 1 195 ? -49.079 -17.234 75.617 1.00 65.19 195 ASP A O 1
ATOM 1506 N N . VAL A 1 196 ? -49.884 -15.200 76.108 1.00 61.38 196 VAL A N 1
ATOM 1507 C CA . VAL A 1 196 ? -48.888 -14.419 75.350 1.00 61.38 196 VAL A CA 1
ATOM 1508 C C . VAL A 1 196 ? -47.458 -14.726 75.834 1.00 61.38 196 VAL A C 1
ATOM 1510 O O . VAL A 1 196 ? -46.508 -14.665 75.052 1.00 61.38 196 VAL A O 1
ATOM 1513 N N . SER A 1 197 ? -47.296 -15.127 77.100 1.00 58.31 197 SER A N 1
ATOM 1514 C CA . SER A 1 197 ? -46.006 -15.461 77.707 1.00 58.31 197 SER A CA 1
ATOM 1515 C C . SER A 1 197 ? -45.397 -16.730 77.102 1.00 58.31 197 SER A C 1
ATOM 1517 O O . SER A 1 197 ? -44.204 -16.764 76.791 1.00 58.31 197 SER A O 1
ATOM 1519 N N . ALA A 1 198 ? -46.217 -17.751 76.835 1.00 62.50 198 ALA A N 1
ATOM 1520 C CA . ALA A 1 198 ? -45.771 -19.003 76.225 1.00 62.50 198 ALA A CA 1
ATOM 1521 C C . ALA A 1 198 ? -45.317 -18.829 74.761 1.00 62.50 198 ALA A C 1
ATOM 1523 O O . ALA A 1 198 ? -44.364 -19.477 74.313 1.00 62.50 198 ALA A O 1
ATOM 1524 N N . MET A 1 199 ? -45.956 -17.923 74.015 1.00 59.72 199 MET A N 1
ATOM 1525 C CA . MET A 1 199 ? -45.578 -17.614 72.631 1.00 59.72 199 MET A CA 1
ATOM 1526 C C . MET A 1 199 ? -44.283 -16.794 72.564 1.00 59.72 199 MET A C 1
ATOM 1528 O O . MET A 1 199 ? -43.401 -17.104 71.761 1.00 59.72 199 MET A O 1
ATOM 1532 N N . VAL A 1 200 ? -44.125 -15.809 73.454 1.00 66.38 200 VAL A N 1
ATOM 1533 C CA . VAL A 1 200 ? -42.888 -15.023 73.584 1.00 66.38 200 VAL A CA 1
ATOM 1534 C C . VAL A 1 200 ? -41.723 -15.905 74.043 1.00 66.38 200 VAL A C 1
ATOM 1536 O O . VAL A 1 200 ? -40.626 -15.788 73.502 1.00 66.38 200 VAL A O 1
ATOM 1539 N N . ALA A 1 201 ? -41.952 -16.852 74.957 1.00 69.38 201 ALA A N 1
ATOM 1540 C CA . ALA A 1 201 ? -40.933 -17.808 75.392 1.00 69.38 201 ALA A CA 1
ATOM 1541 C C . ALA A 1 201 ? -40.464 -18.731 74.253 1.00 69.38 201 ALA A C 1
ATOM 1543 O O . ALA A 1 201 ? -39.263 -18.954 74.101 1.00 69.38 201 ALA A O 1
ATOM 1544 N N . LYS A 1 202 ? -41.383 -19.226 73.411 1.00 69.56 202 LYS A N 1
ATOM 1545 C CA . LYS A 1 202 ? -41.025 -20.025 72.225 1.00 69.56 202 LYS A CA 1
ATOM 1546 C C . LYS A 1 202 ? -40.293 -19.195 71.167 1.00 69.56 202 LYS A C 1
ATOM 1548 O O . LYS A 1 202 ? -39.314 -19.677 70.605 1.00 69.56 202 LYS A O 1
ATOM 1553 N N . ALA A 1 203 ? -40.706 -17.949 70.937 1.00 66.75 203 ALA A N 1
ATOM 1554 C CA . ALA A 1 203 ? -40.027 -17.046 70.007 1.00 66.75 203 ALA A CA 1
ATOM 1555 C C . ALA A 1 203 ? -38.606 -16.684 70.480 1.00 66.75 203 ALA A C 1
ATOM 1557 O O . ALA A 1 203 ? -37.665 -16.737 69.691 1.00 66.75 203 ALA A O 1
ATOM 1558 N N . LEU A 1 204 ? -38.424 -16.399 71.775 1.00 71.19 204 LEU A N 1
ATOM 1559 C CA . LEU A 1 204 ? -37.112 -16.138 72.377 1.00 71.19 204 LEU A CA 1
ATOM 1560 C C . LEU A 1 204 ? -36.211 -17.377 72.374 1.00 71.19 204 LEU A C 1
ATOM 1562 O O . LEU A 1 204 ? -35.003 -17.250 72.184 1.00 71.19 204 LEU A O 1
ATOM 1566 N N . ALA A 1 205 ? -36.776 -18.573 72.558 1.00 73.31 205 ALA A N 1
ATOM 1567 C CA . ALA A 1 205 ? -36.021 -19.820 72.478 1.00 73.31 205 ALA A CA 1
ATOM 1568 C C . ALA A 1 205 ? -35.482 -20.069 71.060 1.00 73.31 205 ALA A C 1
ATOM 1570 O O . ALA A 1 205 ? -34.306 -20.389 70.919 1.00 73.31 205 ALA A O 1
ATOM 1571 N N . ILE A 1 206 ? -36.304 -19.849 70.027 1.00 74.31 206 ILE A N 1
ATOM 1572 C CA . ILE A 1 206 ? -35.897 -19.972 68.617 1.00 74.31 206 ILE A CA 1
ATOM 1573 C C . ILE A 1 206 ? -34.857 -18.904 68.251 1.00 74.31 206 ILE A C 1
ATOM 1575 O O . ILE A 1 206 ? -33.864 -19.196 67.587 1.00 74.31 206 ILE A O 1
ATOM 1579 N N . PHE A 1 207 ? -35.041 -17.672 68.730 1.00 75.44 207 PHE A N 1
ATOM 1580 C CA . PHE A 1 207 ? -34.068 -16.598 68.539 1.00 75.44 207 PHE A CA 1
ATOM 1581 C C . PHE A 1 207 ? -32.715 -16.943 69.176 1.00 75.44 207 PHE A C 1
ATOM 1583 O O . PHE A 1 207 ? -31.675 -16.776 68.550 1.00 75.44 207 PHE A O 1
ATOM 1590 N N . LYS A 1 208 ? -32.724 -17.508 70.390 1.00 72.81 208 LYS A N 1
ATOM 1591 C CA . LYS A 1 208 ? -31.510 -17.925 71.099 1.00 72.81 208 LYS A CA 1
ATOM 1592 C C . LYS A 1 208 ? -30.803 -19.107 70.434 1.00 72.81 208 LYS A C 1
ATOM 1594 O O . LYS A 1 208 ? -29.584 -19.187 70.531 1.00 72.81 208 LYS A O 1
ATOM 1599 N N . THR A 1 209 ? -31.527 -20.029 69.796 1.00 73.81 209 THR A N 1
ATOM 1600 C CA . THR A 1 209 ? -30.904 -21.124 69.031 1.00 73.81 209 THR A CA 1
ATOM 1601 C C . THR A 1 209 ? -30.283 -20.616 67.736 1.00 73.81 209 THR A C 1
ATOM 1603 O O . THR A 1 209 ? -29.146 -20.967 67.453 1.00 73.81 209 THR A O 1
ATOM 1606 N N . LEU A 1 210 ? -30.958 -19.709 67.022 1.00 73.12 210 LEU A N 1
ATOM 1607 C CA . LEU A 1 210 ? -30.425 -19.088 65.804 1.00 73.12 210 LEU A CA 1
ATOM 1608 C C . LEU A 1 210 ? -29.183 -18.234 66.085 1.00 73.12 210 LEU A C 1
ATOM 1610 O O . LEU A 1 210 ? -28.205 -18.324 65.356 1.00 73.12 210 LEU A O 1
ATOM 1614 N N . ASP A 1 211 ? -29.188 -17.452 67.165 1.00 74.88 211 ASP A N 1
ATOM 1615 C CA . ASP A 1 211 ? -28.035 -16.642 67.579 1.00 74.88 211 ASP A CA 1
ATOM 1616 C C . ASP A 1 211 ? -26.821 -17.518 67.946 1.00 74.88 211 ASP A C 1
ATOM 1618 O O . ASP A 1 211 ? -25.678 -17.194 67.625 1.00 74.88 211 ASP A O 1
ATOM 1622 N N . ARG A 1 212 ? -27.064 -18.689 68.554 1.00 70.44 212 ARG A N 1
ATOM 1623 C CA . ARG A 1 212 ? -26.012 -19.666 68.879 1.00 70.44 212 ARG A CA 1
ATOM 1624 C C . ARG A 1 212 ? -25.450 -20.359 67.642 1.00 70.44 212 ARG A C 1
ATOM 1626 O O . ARG A 1 212 ? -24.237 -20.557 67.579 1.00 70.44 212 ARG A O 1
ATOM 1633 N N . ASP A 1 213 ? -26.311 -20.707 66.692 1.00 67.94 213 ASP A N 1
ATOM 1634 C CA . ASP A 1 213 ? -25.910 -21.361 65.449 1.00 67.94 213 ASP A CA 1
ATOM 1635 C C . ASP A 1 213 ? -25.111 -20.387 64.572 1.00 67.94 213 ASP A C 1
ATOM 1637 O O . ASP A 1 213 ? -23.990 -20.715 64.185 1.00 67.94 213 ASP A O 1
ATOM 1641 N N . ILE A 1 214 ? -25.579 -19.141 64.413 1.00 68.19 214 ILE A N 1
ATOM 1642 C CA . ILE A 1 214 ? -24.870 -18.075 63.683 1.00 68.19 214 ILE A CA 1
ATOM 1643 C C . ILE A 1 214 ? -23.516 -17.759 64.339 1.00 68.19 214 ILE A C 1
ATOM 1645 O O . ILE A 1 214 ? -22.505 -17.650 63.646 1.00 68.19 214 ILE A O 1
ATOM 1649 N N . ALA A 1 215 ? -23.449 -17.662 65.672 1.00 65.31 215 ALA A N 1
ATOM 1650 C CA . ALA A 1 215 ? -22.184 -17.433 66.373 1.00 65.31 215 ALA A CA 1
ATOM 1651 C C . ALA A 1 215 ? -21.192 -18.600 66.208 1.00 65.31 215 ALA A C 1
ATOM 1653 O O . ALA A 1 215 ? -19.981 -18.378 66.153 1.00 65.31 215 ALA A O 1
ATOM 1654 N N . SER A 1 216 ? -21.686 -19.840 66.115 1.00 62.78 216 SER A N 1
ATOM 1655 C CA . SER A 1 216 ? -20.849 -21.025 65.895 1.00 62.78 216 SER A CA 1
ATOM 1656 C C . SER A 1 216 ? -20.356 -21.151 64.449 1.00 62.78 216 SER A C 1
ATOM 1658 O O . SER A 1 216 ? -19.231 -21.596 64.222 1.00 62.78 216 SER A O 1
ATOM 1660 N N . GLU A 1 217 ? -21.163 -20.706 63.485 1.00 64.88 217 GLU A N 1
ATOM 1661 C CA . GLU A 1 217 ? -20.858 -20.755 62.055 1.00 64.88 217 GLU A CA 1
ATOM 1662 C C . GLU A 1 217 ? -19.839 -19.671 61.677 1.00 64.88 217 GLU A C 1
ATOM 1664 O O . GLU A 1 217 ? -18.810 -19.974 61.074 1.00 64.88 217 GLU A O 1
ATOM 1669 N N . VAL A 1 218 ? -20.003 -18.450 62.203 1.00 61.38 218 VAL A N 1
ATOM 1670 C CA . VAL A 1 218 ? -19.026 -17.355 62.047 1.00 61.38 218 VAL A CA 1
ATOM 1671 C C . VAL A 1 218 ? -17.682 -17.686 62.720 1.00 61.38 218 VAL A C 1
ATOM 1673 O O . VAL A 1 218 ? -16.620 -17.335 62.200 1.00 61.38 218 VAL A O 1
ATOM 1676 N N . ALA A 1 219 ? -17.682 -18.403 63.851 1.00 63.50 219 ALA A N 1
ATOM 1677 C CA . ALA A 1 219 ? -16.452 -18.860 64.507 1.00 63.50 219 ALA A CA 1
ATOM 1678 C C . ALA A 1 219 ? -15.721 -19.970 63.719 1.00 63.50 219 ALA A C 1
ATOM 1680 O O . ALA A 1 219 ? -14.490 -20.039 63.753 1.00 63.50 219 ALA A O 1
ATOM 1681 N N . ARG A 1 220 ? -16.452 -20.821 62.983 1.00 64.81 220 ARG A N 1
ATOM 1682 C CA . ARG A 1 220 ? -15.860 -21.838 62.097 1.00 64.81 220 ARG A CA 1
ATOM 1683 C C . ARG A 1 220 ? -15.275 -21.222 60.834 1.00 64.81 220 ARG A C 1
ATOM 1685 O O . ARG A 1 220 ? -14.117 -21.493 60.530 1.00 64.81 220 ARG A O 1
ATOM 1692 N N . GLU A 1 221 ? -16.016 -20.339 60.168 1.00 63.78 221 GLU A N 1
ATOM 1693 C CA . GLU A 1 221 ? -15.549 -19.671 58.946 1.00 63.78 221 GLU A CA 1
ATOM 1694 C C . GLU A 1 221 ? -14.314 -18.796 59.205 1.00 63.78 221 GLU A C 1
ATOM 1696 O O . GLU A 1 221 ? -13.368 -18.797 58.417 1.00 63.78 221 GLU A O 1
ATOM 1701 N N . THR A 1 222 ? -14.257 -18.100 60.346 1.00 59.56 222 THR A N 1
ATOM 1702 C CA . THR A 1 222 ? -13.083 -17.287 60.713 1.00 59.56 222 THR A CA 1
ATOM 1703 C C . THR A 1 222 ? -11.857 -18.135 61.071 1.00 59.56 222 THR A C 1
ATOM 1705 O O . THR A 1 222 ? -10.740 -17.769 60.699 1.00 59.56 222 THR A O 1
ATOM 1708 N N . SER A 1 223 ? -12.035 -19.292 61.719 1.00 54.97 223 SER A N 1
ATOM 1709 C CA . SER A 1 223 ? -10.944 -20.235 62.012 1.00 54.97 223 SER A CA 1
ATOM 1710 C C . SER A 1 223 ? -10.413 -20.938 60.754 1.00 54.97 223 SER A C 1
ATOM 1712 O O . SER A 1 223 ? -9.200 -21.129 60.630 1.00 54.97 223 SER A O 1
ATOM 1714 N N . GLU A 1 224 ? -11.290 -21.302 59.815 1.00 62.94 224 GLU A N 1
ATOM 1715 C CA . GLU A 1 224 ? -10.931 -21.912 58.5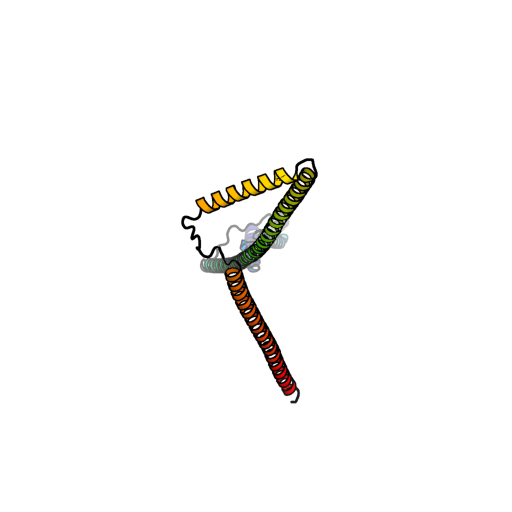23 1.00 62.94 224 GLU A CA 1
ATOM 1716 C C . GLU A 1 224 ? -10.231 -20.894 57.593 1.00 62.94 224 GLU A C 1
ATOM 1718 O O . GLU A 1 224 ? -9.222 -21.215 56.960 1.00 62.94 224 GLU A O 1
ATOM 1723 N N . ALA A 1 225 ? -10.657 -19.624 57.593 1.00 59.84 225 ALA A N 1
ATOM 1724 C CA . ALA A 1 225 ? -9.996 -18.550 56.842 1.00 59.84 225 ALA A CA 1
ATOM 1725 C C . ALA A 1 225 ? -8.595 -18.188 57.386 1.00 59.84 225 ALA A C 1
ATOM 1727 O O . ALA A 1 225 ? -7.679 -17.872 56.616 1.00 59.84 225 ALA A O 1
ATOM 1728 N N . LEU A 1 226 ? -8.400 -18.258 58.710 1.00 57.53 226 LEU A N 1
ATOM 1729 C CA . LEU A 1 226 ? -7.102 -18.035 59.363 1.00 57.53 226 LEU A CA 1
ATOM 1730 C C . LEU A 1 226 ? -6.113 -19.185 59.108 1.00 57.53 226 LEU A C 1
ATOM 1732 O O . LEU A 1 226 ? -4.922 -18.930 58.922 1.00 57.53 226 LEU A O 1
ATOM 1736 N N . THR A 1 227 ? -6.590 -20.432 59.038 1.00 63.03 227 THR A N 1
ATOM 1737 C CA . THR A 1 227 ? -5.749 -21.601 58.715 1.00 63.03 227 THR A CA 1
ATOM 1738 C C . THR A 1 227 ? -5.355 -21.638 57.237 1.00 63.03 227 THR A C 1
ATOM 1740 O O . THR A 1 227 ? -4.176 -21.826 56.940 1.00 63.03 227 THR A O 1
ATOM 1743 N N . GLN A 1 228 ? -6.267 -21.318 56.312 1.00 58.16 228 GLN A N 1
ATOM 1744 C CA . GLN A 1 228 ? -5.937 -21.204 54.881 1.00 58.16 228 GLN A CA 1
ATOM 1745 C C . GLN A 1 228 ? -4.985 -20.033 54.576 1.00 58.16 228 GLN A C 1
ATOM 1747 O O . GLN A 1 228 ? -4.066 -20.164 53.761 1.00 58.16 228 GLN A O 1
ATOM 1752 N N . SER A 1 229 ? -5.137 -18.897 55.267 1.00 52.69 229 SER A N 1
ATOM 1753 C CA . SER A 1 229 ? -4.196 -17.775 55.138 1.00 52.69 229 SER A CA 1
ATOM 1754 C C . SER A 1 229 ? -2.803 -18.134 55.675 1.00 52.69 229 SER A C 1
ATOM 1756 O O . SER A 1 229 ? -1.805 -17.789 55.044 1.00 52.69 229 SER A O 1
ATOM 1758 N N . ALA A 1 230 ? -2.705 -18.886 56.777 1.00 55.75 230 ALA A N 1
ATOM 1759 C CA . ALA A 1 230 ? -1.426 -19.357 57.315 1.00 55.75 230 ALA A CA 1
ATOM 1760 C C . ALA A 1 230 ? -0.737 -20.412 56.420 1.00 55.75 230 ALA A C 1
ATOM 1762 O O . ALA A 1 230 ? 0.484 -20.364 56.244 1.00 55.75 230 ALA A O 1
ATOM 1763 N N . GLU A 1 231 ? -1.492 -21.323 55.797 1.00 56.94 231 GLU A N 1
ATOM 1764 C CA . GLU A 1 231 ? -0.952 -22.332 54.871 1.00 56.94 231 GLU A CA 1
ATOM 1765 C C . GLU A 1 231 ? -0.466 -21.716 53.548 1.00 56.94 231 GLU A C 1
ATOM 1767 O O . GLU A 1 231 ? 0.604 -22.082 53.049 1.00 56.94 231 GLU A O 1
ATOM 1772 N N . SER A 1 232 ? -1.182 -20.717 53.015 1.00 53.50 232 SER A N 1
ATOM 1773 C CA . SER A 1 232 ? -0.781 -20.006 51.788 1.00 53.50 232 SER A CA 1
ATOM 1774 C C . SER A 1 232 ? 0.534 -19.222 51.956 1.00 53.50 232 SER A C 1
ATOM 1776 O O . SER A 1 232 ? 1.394 -19.231 51.068 1.00 53.50 232 SER A O 1
ATOM 1778 N N . VAL A 1 233 ? 0.761 -18.622 53.130 1.00 57.34 233 VAL A N 1
ATOM 1779 C CA . VAL A 1 233 ? 2.004 -17.909 53.470 1.00 57.34 233 VAL A CA 1
ATOM 1780 C C . VAL A 1 233 ? 3.174 -18.879 53.683 1.00 57.34 233 VAL A C 1
ATOM 1782 O O . VAL A 1 233 ? 4.299 -18.591 53.267 1.0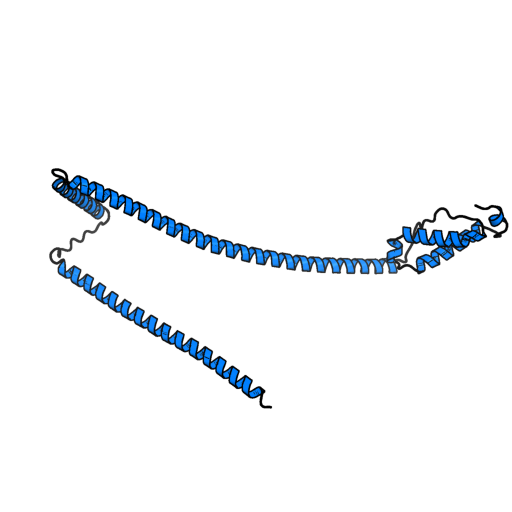0 57.34 233 VAL A O 1
ATOM 1785 N N . ASN A 1 234 ? 2.928 -20.061 54.259 1.00 57.84 234 ASN A N 1
ATOM 1786 C CA . ASN A 1 234 ? 3.978 -21.052 54.510 1.00 57.84 234 ASN A CA 1
ATOM 1787 C C . ASN A 1 234 ? 4.413 -21.801 53.231 1.00 57.84 234 ASN A C 1
ATOM 1789 O O . ASN A 1 234 ? 5.602 -22.061 53.037 1.00 57.84 234 ASN A O 1
ATOM 1793 N N . SER A 1 235 ? 3.476 -22.068 52.312 1.00 52.84 235 SER A N 1
ATOM 1794 C CA . SER A 1 235 ? 3.758 -22.597 50.965 1.00 52.84 235 SER A CA 1
ATOM 1795 C C . SER A 1 235 ? 4.629 -21.631 50.144 1.00 52.84 235 SER A C 1
ATOM 1797 O O . SER A 1 235 ? 5.655 -22.018 49.577 1.00 52.84 235 SER A O 1
ATOM 1799 N N . SER A 1 236 ? 4.305 -20.335 50.198 1.00 54.16 236 SER A N 1
ATOM 1800 C CA . SER A 1 236 ? 5.057 -19.267 49.524 1.00 54.16 236 SER A CA 1
ATOM 1801 C C . SER A 1 236 ? 6.496 -19.122 50.043 1.00 54.16 236 SER A C 1
ATOM 1803 O O . SER A 1 236 ? 7.424 -18.869 49.269 1.00 54.16 236 SER A O 1
ATOM 1805 N N . ASN A 1 237 ? 6.702 -19.290 51.354 1.00 56.62 237 ASN A N 1
ATOM 1806 C CA . ASN A 1 237 ? 8.025 -19.202 51.976 1.00 56.62 237 ASN A CA 1
ATOM 1807 C C . ASN A 1 237 ? 8.888 -20.450 51.739 1.00 56.62 237 ASN A C 1
ATOM 1809 O O . ASN A 1 237 ? 10.100 -20.312 51.576 1.00 56.62 237 ASN A O 1
ATOM 1813 N N . SER A 1 238 ? 8.295 -21.644 51.647 1.00 53.41 238 SER A N 1
ATOM 1814 C CA . SER A 1 238 ? 9.028 -22.873 51.304 1.00 53.41 238 SER A CA 1
ATOM 1815 C C . SER A 1 238 ? 9.565 -22.859 49.869 1.00 53.41 238 SER A C 1
ATOM 1817 O O . SER A 1 238 ? 10.728 -23.207 49.662 1.00 53.41 238 SER A O 1
ATOM 1819 N N . SER A 1 239 ? 8.795 -22.369 48.887 1.00 54.44 239 SER A N 1
ATOM 1820 C CA . SER A 1 239 ? 9.291 -22.230 47.505 1.00 54.44 239 SER A CA 1
ATOM 1821 C C . SER A 1 239 ? 10.422 -21.205 47.377 1.00 54.44 239 SER A C 1
ATOM 1823 O O . SER A 1 239 ? 11.395 -21.458 46.668 1.00 54.44 239 SER A O 1
ATOM 1825 N N . LYS A 1 240 ? 10.362 -20.079 48.104 1.00 57.41 240 LYS A N 1
ATOM 1826 C CA . LYS A 1 240 ? 11.447 -19.077 48.106 1.00 57.41 240 LYS A CA 1
ATOM 1827 C C . LYS A 1 240 ? 12.729 -19.584 48.773 1.00 57.41 240 LYS A C 1
ATOM 1829 O O . LYS A 1 240 ? 13.821 -19.199 48.367 1.00 57.41 240 LYS A O 1
ATOM 1834 N N . ARG A 1 241 ? 12.615 -20.464 49.772 1.00 55.75 241 ARG A N 1
ATOM 1835 C CA . ARG A 1 241 ? 13.770 -21.063 50.461 1.00 55.75 241 ARG A CA 1
ATOM 1836 C C . ARG A 1 241 ? 14.470 -22.121 49.603 1.00 55.75 241 ARG A C 1
ATOM 1838 O O . ARG A 1 241 ? 15.692 -22.186 49.625 1.00 55.75 241 ARG A O 1
ATOM 1845 N N . PHE A 1 242 ? 13.713 -22.890 48.817 1.00 54.25 242 PHE A N 1
ATOM 1846 C CA . PHE A 1 242 ? 14.264 -23.862 47.865 1.00 54.25 242 PHE A CA 1
ATOM 1847 C C . PHE A 1 242 ? 14.985 -23.203 46.683 1.00 54.25 242 PHE A C 1
ATOM 1849 O O . PHE A 1 242 ? 16.052 -23.669 46.297 1.00 54.25 242 PHE A O 1
ATOM 1856 N N . LEU A 1 243 ? 14.450 -22.098 46.150 1.00 56.19 243 LEU A N 1
ATOM 1857 C CA . LEU A 1 243 ? 15.120 -21.327 45.095 1.00 56.19 243 LEU A CA 1
ATOM 1858 C C . LEU A 1 243 ? 16.449 -20.729 45.572 1.00 56.19 243 LEU A C 1
ATOM 1860 O O . LEU A 1 243 ? 17.434 -20.812 44.851 1.00 56.19 243 LEU A O 1
ATOM 1864 N N . LYS A 1 244 ? 16.509 -20.230 46.812 1.00 58.12 244 LYS A N 1
ATOM 1865 C CA . LYS A 1 244 ? 17.738 -19.651 47.370 1.00 58.12 244 LYS A CA 1
ATOM 1866 C C . LYS A 1 244 ? 18.851 -20.685 47.599 1.00 58.12 244 LYS A C 1
ATOM 1868 O O . LYS A 1 244 ? 20.008 -20.399 47.342 1.00 58.12 244 LYS A O 1
ATOM 1873 N N . ILE A 1 245 ? 18.500 -21.907 48.010 1.00 60.03 245 ILE A N 1
ATOM 1874 C CA . ILE A 1 245 ? 19.470 -23.008 48.171 1.00 60.03 245 ILE A CA 1
ATOM 1875 C C . ILE A 1 245 ? 19.989 -23.503 46.810 1.00 60.03 245 ILE A C 1
ATOM 1877 O O . ILE A 1 245 ? 21.136 -23.927 46.708 1.00 60.03 245 ILE A O 1
ATOM 1881 N N . ALA A 1 246 ? 19.158 -23.455 45.763 1.00 56.41 246 ALA A N 1
ATOM 1882 C CA . ALA A 1 246 ? 19.580 -23.813 44.411 1.00 56.41 246 ALA A CA 1
ATOM 1883 C C . ALA A 1 246 ? 20.497 -22.751 43.778 1.00 56.41 246 ALA A C 1
ATOM 1885 O O . ALA A 1 246 ? 21.392 -23.116 43.024 1.00 56.41 246 ALA A O 1
ATOM 1886 N N . GLU A 1 247 ? 20.301 -21.469 44.101 1.00 57.91 247 GLU A N 1
ATOM 1887 C CA . GLU A 1 247 ? 21.173 -20.367 43.667 1.00 57.91 247 GLU A CA 1
ATOM 1888 C C . GLU A 1 247 ? 22.541 -20.426 44.369 1.00 57.91 247 GLU A C 1
ATOM 1890 O O . GLU A 1 247 ? 23.572 -20.403 43.702 1.00 57.91 247 GLU A O 1
ATOM 1895 N N . ASP A 1 248 ? 22.562 -20.654 45.688 1.00 59.09 248 ASP A N 1
ATOM 1896 C CA . ASP A 1 248 ? 23.805 -20.740 46.472 1.00 59.09 248 ASP A CA 1
ATOM 1897 C C . ASP A 1 248 ? 24.664 -21.982 46.120 1.00 59.09 248 ASP A C 1
ATOM 1899 O O . ASP A 1 248 ? 25.866 -21.999 46.373 1.00 59.09 248 ASP A O 1
ATOM 1903 N N . ALA A 1 249 ? 24.085 -23.025 45.508 1.00 57.84 249 ALA A N 1
ATOM 1904 C CA . ALA A 1 249 ? 24.808 -24.237 45.094 1.00 57.84 249 ALA A CA 1
ATOM 1905 C C . ALA A 1 249 ? 25.466 -24.140 43.701 1.00 57.84 249 ALA A C 1
ATOM 1907 O O . ALA A 1 249 ? 26.242 -25.025 43.330 1.00 57.84 249 ALA A O 1
ATOM 1908 N N . VAL A 1 250 ? 25.148 -23.105 42.916 1.00 57.34 250 VAL A N 1
ATOM 1909 C CA . VAL A 1 250 ? 25.725 -22.887 41.577 1.00 57.34 250 VAL A CA 1
ATOM 1910 C C . VAL A 1 250 ? 26.973 -21.995 41.632 1.00 57.34 250 VAL A C 1
ATOM 1912 O O . VAL A 1 250 ? 27.828 -22.125 40.763 1.00 57.34 250 VAL A O 1
ATOM 1915 N N . ASP A 1 251 ? 27.138 -21.184 42.681 1.00 55.06 251 ASP A N 1
ATOM 1916 C CA . ASP A 1 251 ? 28.271 -20.256 42.842 1.00 55.06 251 ASP A CA 1
ATOM 1917 C C . ASP A 1 251 ? 29.527 -20.865 43.516 1.00 55.06 251 ASP A C 1
ATOM 1919 O O . ASP A 1 251 ? 30.524 -20.168 43.697 1.00 55.06 251 ASP A O 1
ATOM 1923 N N . GLU A 1 252 ? 29.532 -22.161 43.867 1.00 54.66 252 GLU A N 1
ATOM 1924 C CA . GLU A 1 252 ? 30.668 -22.823 44.551 1.00 54.66 252 GLU A CA 1
ATOM 1925 C C . GLU A 1 252 ? 31.416 -23.881 43.701 1.00 54.66 252 GLU A C 1
ATOM 1927 O O . GLU A 1 252 ? 31.995 -24.837 44.226 1.00 54.66 252 GLU A O 1
ATOM 1932 N N . LYS A 1 253 ? 31.456 -23.714 42.371 1.00 47.03 253 LYS A N 1
ATOM 1933 C CA . LYS A 1 253 ? 32.376 -24.436 41.466 1.00 47.03 253 LYS A CA 1
ATOM 1934 C C . LYS A 1 253 ? 32.962 -23.528 40.397 1.00 47.03 253 LYS A C 1
ATOM 1936 O O . LYS A 1 253 ? 34.122 -23.800 40.013 1.00 47.03 253 LYS A O 1
#

Secondary structure (DSSP, 8-state):
--HHHHHHS-S-HHHHHHHHHHHHHHHHHHHS-HHHHHH-HHHHHHHHHHHHHHHHGGGT-----------PPPHHHHHHHHHHHHHHHHHHHHHHHHHHHHHHHHHHHHHHHHHHHHHHHHHHHHHHHHHHHHHHHHHHHHHHHHHHHHHHHHHHTSTTHHHHHHHHHHHHHHHHHHHHHHH-S-----S-TT-HHHHHHHHHHHHHHHHHHHHHHHHHHHHHHHHHHHHHHHHHHHHHHHHHHHHHTTTT-

Foldseek 3Di:
DDPVLQVPVDPDLVVVLVVQLVVLLVVLCVVDDPVVCVVPVVVSFVSSQVSSQVVCVSNVDHDPGDHDDDDDDDPVVVVVVVVVVVVVVVVVVVVVVVVVVVVVVVVVVVVVVVVVVVVVVVVVVVVVVVVVVVVVVVVVVVVVVVVVVVVLVVQLPDPPSVVVVVVVVVVVVVVVVVVVVVPDPDPPPPPVPPPPPVVVVVVVVVVVVVVVVVVVVVVVVVVVVVVVVVVVVVVVVVVVVVVVVVVVVVPPD